Protein AF-A0A962CU85-F1 (afdb_monomer)

Radius of gyration: 31.04 Å; Cα contacts (8 Å, |Δi|>4): 425; chains: 1; bounding box: 64×36×81 Å

Solvent-accessible surface area (backbone atoms only — not comparable to full-atom values): 17422 Å² total; per-residue (Å²): 110,64,72,48,30,54,72,71,70,48,62,56,44,67,52,90,84,71,41,78,92,82,46,74,45,79,45,56,28,28,49,81,82,44,71,92,30,38,32,33,37,41,63,46,54,27,70,60,52,32,72,78,41,64,81,47,50,80,72,43,74,90,57,65,67,38,75,51,78,47,57,84,80,45,43,57,17,47,24,54,50,37,49,49,50,43,34,39,33,73,76,67,70,45,81,43,57,65,95,78,44,79,69,59,51,67,68,60,38,50,55,49,27,54,54,25,46,53,51,30,52,53,53,50,53,53,49,51,51,52,51,50,52,52,49,52,51,51,53,54,48,55,53,50,32,49,55,48,26,54,51,51,16,58,55,33,62,39,60,44,78,44,50,41,73,84,54,40,42,34,43,33,38,77,85,78,48,74,47,63,16,62,38,52,40,51,37,47,88,94,47,78,48,69,61,47,59,57,39,52,54,50,53,54,49,54,55,50,54,54,51,55,77,76,48,81,92,48,72,70,56,50,54,52,51,52,55,48,48,56,52,46,53,53,47,44,57,50,43,53,57,46,47,53,50,50,48,54,52,62,69,65,49,66,95,71,55,49,81,64,44,67,44,76,47,84,84,51,23,41,34,40,32,38,61,80,43,84,77,32,38,43,41,37,31,42,90,59,98,71,48,73,66,49,69,52,71,32,87,86,48,30,34,43,33,45,84,89,48,66,40,82,96

Structure (mmCIF, N/CA/C/O backbone):
data_AF-A0A962CU85-F1
#
_entry.id   AF-A0A962CU85-F1
#
loop_
_atom_site.group_PDB
_atom_site.id
_atom_site.type_symbol
_atom_site.label_atom_id
_atom_site.label_alt_id
_atom_site.label_comp_id
_atom_site.label_asym_id
_atom_site.label_entity_id
_atom_site.label_seq_id
_atom_site.pdbx_PDB_ins_code
_atom_site.Cartn_x
_atom_site.Cartn_y
_atom_site.Cartn_z
_atom_site.occupancy
_atom_site.B_iso_or_equiv
_atom_site.auth_seq_id
_atom_site.auth_comp_id
_atom_site.auth_asym_id
_atom_site.auth_atom_id
_atom_site.pdbx_PDB_model_num
ATOM 1 N N . MET A 1 1 ? 3.247 1.047 -27.942 1.00 93.50 1 MET A N 1
ATOM 2 C CA . MET A 1 1 ? 3.638 0.528 -26.618 1.00 93.50 1 MET A CA 1
ATOM 3 C C . MET A 1 1 ? 2.738 -0.619 -26.178 1.00 93.50 1 MET A C 1
ATOM 5 O O . MET A 1 1 ? 3.235 -1.732 -26.112 1.00 93.50 1 MET A O 1
ATOM 9 N N . GLN A 1 2 ? 1.430 -0.390 -25.987 1.00 97.38 2 GLN A N 1
ATOM 10 C CA . GLN A 1 2 ? 0.488 -1.403 -25.476 1.00 97.38 2 GLN A CA 1
ATOM 11 C C . GLN A 1 2 ? 0.592 -2.776 -26.169 1.00 97.38 2 GLN A C 1
ATOM 13 O O . GLN A 1 2 ? 0.807 -3.775 -25.500 1.00 97.38 2 GLN A O 1
ATOM 18 N N . ASN A 1 3 ? 0.589 -2.828 -27.507 1.00 97.44 3 ASN A N 1
ATOM 19 C CA . ASN A 1 3 ? 0.729 -4.099 -28.239 1.00 97.44 3 ASN A CA 1
ATOM 20 C C . ASN A 1 3 ? 2.006 -4.890 -27.885 1.00 97.44 3 ASN A C 1
ATOM 22 O O . ASN A 1 3 ? 2.012 -6.117 -27.943 1.00 97.44 3 ASN A O 1
ATOM 26 N N . VAL A 1 4 ? 3.109 -4.201 -27.570 1.00 98.00 4 VAL A N 1
ATOM 27 C CA . VAL A 1 4 ? 4.385 -4.841 -27.208 1.00 98.00 4 VAL A CA 1
ATOM 28 C C . VAL A 1 4 ? 4.287 -5.438 -25.811 1.00 98.00 4 VAL A C 1
ATOM 30 O O . VAL A 1 4 ? 4.721 -6.569 -25.625 1.00 98.00 4 VAL A O 1
ATOM 33 N N . ILE A 1 5 ? 3.670 -4.712 -24.877 1.00 98.38 5 ILE A N 1
ATOM 34 C CA . ILE A 1 5 ? 3.368 -5.182 -23.519 1.00 98.38 5 ILE A CA 1
ATOM 35 C C . ILE A 1 5 ? 2.488 -6.433 -23.582 1.00 98.38 5 ILE A C 1
ATOM 37 O O . ILE A 1 5 ? 2.857 -7.467 -23.033 1.00 98.38 5 ILE A O 1
ATOM 41 N N . ASP A 1 6 ? 1.398 -6.389 -24.353 1.00 98.19 6 ASP A N 1
ATOM 42 C CA . ASP A 1 6 ? 0.510 -7.544 -24.519 1.00 98.19 6 ASP A CA 1
ATOM 43 C C . ASP A 1 6 ? 1.263 -8.745 -25.137 1.00 98.19 6 ASP A C 1
ATOM 45 O O . ASP A 1 6 ? 1.050 -9.893 -24.756 1.00 98.19 6 ASP A O 1
ATOM 49 N N . THR A 1 7 ? 2.204 -8.495 -26.059 1.00 98.31 7 THR A N 1
ATOM 50 C CA . THR A 1 7 ? 3.057 -9.541 -26.665 1.00 98.31 7 THR A CA 1
ATOM 51 C C . THR A 1 7 ? 4.108 -10.093 -25.695 1.00 98.31 7 THR A C 1
ATOM 53 O O . THR A 1 7 ? 4.609 -11.199 -25.898 1.00 98.31 7 THR A O 1
ATOM 56 N N . LEU A 1 8 ? 4.502 -9.325 -24.678 1.00 98.12 8 LEU A N 1
ATOM 57 C CA . LEU A 1 8 ? 5.366 -9.795 -23.592 1.00 98.12 8 LEU A CA 1
ATOM 58 C C . LEU A 1 8 ? 4.603 -10.677 -22.594 1.00 98.12 8 LEU A C 1
ATOM 60 O O . LEU A 1 8 ? 5.241 -11.408 -21.851 1.00 98.12 8 LEU A O 1
ATOM 64 N N . GLY A 1 9 ? 3.266 -10.671 -22.631 1.00 98.25 9 GLY A N 1
ATOM 65 C CA . GLY A 1 9 ? 2.423 -11.510 -21.780 1.00 98.25 9 GLY A CA 1
ATOM 66 C C . GLY A 1 9 ? 2.040 -10.872 -20.444 1.00 98.25 9 GLY A C 1
ATOM 67 O O . GLY A 1 9 ? 1.421 -11.544 -19.625 1.00 98.25 9 GLY A O 1
ATOM 68 N N . TYR A 1 10 ? 2.359 -9.593 -20.235 1.00 98.31 10 TYR A N 1
ATOM 69 C CA . TYR A 1 10 ? 2.005 -8.869 -19.015 1.00 98.31 10 TYR A CA 1
ATOM 70 C C . TYR A 1 10 ? 0.651 -8.169 -19.151 1.00 98.31 10 TYR A C 1
ATOM 72 O O . TYR A 1 10 ? 0.381 -7.509 -20.158 1.00 98.31 10 TYR A O 1
ATOM 80 N N . ASP A 1 11 ? -0.183 -8.249 -18.113 1.00 98.06 11 ASP A N 1
ATOM 81 C CA . ASP A 1 11 ? -1.460 -7.531 -18.046 1.00 98.06 11 ASP A CA 1
ATOM 82 C C . ASP A 1 11 ? -1.284 -6.117 -17.469 1.00 98.06 11 ASP A C 1
ATOM 84 O O . ASP A 1 11 ? -1.899 -5.742 -16.474 1.00 98.06 11 ASP A O 1
ATOM 88 N N . LEU A 1 12 ? -0.402 -5.333 -18.096 1.00 98.38 12 LEU A N 1
ATOM 89 C CA . LEU A 1 12 ? -0.251 -3.905 -17.826 1.00 98.38 12 LEU A CA 1
ATOM 90 C C . LEU A 1 12 ? -1.019 -3.108 -18.886 1.00 98.38 12 LEU A C 1
ATOM 92 O O . LEU A 1 12 ? -0.749 -3.227 -20.085 1.00 98.38 12 LEU A O 1
ATOM 96 N N . LYS A 1 13 ? -1.969 -2.280 -18.456 1.00 98.44 13 LYS A N 1
ATOM 97 C CA . LYS A 1 13 ? -2.735 -1.364 -19.307 1.00 98.44 13 LYS A CA 1
ATOM 98 C C . LYS A 1 13 ? -2.302 0.066 -19.040 1.00 98.44 13 LYS A C 1
ATOM 100 O O . LYS A 1 13 ? -2.401 0.546 -17.915 1.00 98.44 13 LYS A O 1
ATOM 105 N N . LEU A 1 14 ? -1.825 0.731 -20.084 1.00 97.75 14 LEU A N 1
ATOM 106 C CA . LEU A 1 14 ? -1.504 2.154 -20.049 1.00 97.75 14 LEU A CA 1
ATOM 107 C C . LEU A 1 14 ? -2.746 2.991 -20.351 1.00 97.75 14 LEU A C 1
ATOM 109 O O . LEU A 1 14 ? -3.710 2.488 -20.937 1.00 97.75 14 LEU A O 1
ATOM 113 N N . ASP A 1 15 ? -2.695 4.275 -19.998 1.00 95.31 15 ASP A N 1
ATOM 114 C CA . ASP A 1 15 ? -3.679 5.247 -20.467 1.00 95.31 15 ASP A CA 1
ATOM 115 C C . ASP A 1 15 ? -3.791 5.197 -22.005 1.00 95.31 15 ASP A C 1
ATOM 117 O O . ASP A 1 15 ? -2.790 5.173 -22.726 1.00 95.31 15 ASP A O 1
ATOM 121 N N . SER A 1 16 ? -5.022 5.160 -22.520 1.00 93.62 16 SER A N 1
ATOM 122 C CA . SER A 1 16 ? -5.294 5.121 -23.959 1.00 93.62 16 SER A CA 1
ATOM 123 C C . SER A 1 16 ? -4.820 6.366 -24.713 1.00 93.62 16 SER A C 1
ATOM 125 O O . SER A 1 16 ? -4.621 6.291 -25.924 1.00 93.62 16 SER A O 1
ATOM 127 N N . GLU A 1 17 ? -4.648 7.489 -24.014 1.00 93.12 17 GLU A N 1
ATOM 128 C CA . GLU A 1 17 ? -4.143 8.746 -24.572 1.00 93.12 17 GLU A CA 1
ATOM 129 C C . GLU A 1 17 ? -2.607 8.845 -24.505 1.00 93.12 17 GLU A C 1
ATOM 131 O O . GLU A 1 17 ? -2.029 9.825 -24.973 1.00 93.12 17 GLU A O 1
ATOM 136 N N . PHE A 1 18 ? -1.919 7.833 -23.958 1.00 95.25 18 PHE A N 1
ATOM 137 C CA . PHE A 1 18 ? -0.465 7.852 -23.825 1.00 95.25 18 PHE A CA 1
ATOM 138 C C . PHE A 1 18 ? 0.253 7.777 -25.181 1.00 95.25 18 PHE A C 1
ATOM 140 O O . PHE A 1 18 ? 0.264 6.751 -25.871 1.00 95.25 18 PHE A O 1
ATOM 147 N N . GLU A 1 19 ? 0.964 8.855 -25.508 1.00 94.00 19 GLU A N 1
ATOM 148 C CA . GLU A 1 19 ? 1.851 8.950 -26.662 1.00 94.00 19 GLU A CA 1
ATOM 149 C C . GLU A 1 19 ? 3.283 9.280 -26.221 1.00 94.00 19 GLU A C 1
ATOM 151 O O . GLU A 1 19 ? 3.568 10.398 -25.807 1.00 94.00 19 GLU A O 1
ATOM 156 N N . ILE A 1 20 ? 4.208 8.328 -26.398 1.00 92.50 20 ILE A N 1
ATOM 157 C CA . ILE A 1 20 ? 5.613 8.397 -25.932 1.00 92.50 20 ILE A CA 1
ATOM 158 C C . ILE A 1 20 ? 6.295 9.755 -26.182 1.00 92.50 20 ILE A C 1
ATOM 160 O O . ILE A 1 20 ? 7.029 10.232 -25.329 1.00 92.50 20 ILE A O 1
ATOM 164 N N . ARG A 1 21 ? 6.101 10.364 -27.359 1.00 90.44 21 ARG A N 1
ATOM 165 C CA . ARG A 1 21 ? 6.805 11.602 -27.752 1.00 90.44 21 ARG A CA 1
ATOM 166 C C . ARG A 1 21 ? 6.130 12.893 -27.294 1.00 90.44 21 ARG A C 1
ATOM 168 O O . ARG A 1 21 ? 6.740 13.947 -27.415 1.00 90.44 21 ARG A O 1
ATOM 175 N N . ASN A 1 22 ? 4.883 12.813 -26.845 1.00 91.62 22 ASN A N 1
ATOM 176 C CA . ASN A 1 22 ? 4.057 13.970 -26.503 1.00 91.62 22 ASN A CA 1
ATOM 177 C C . ASN A 1 22 ? 3.642 13.961 -25.025 1.00 91.62 22 ASN A C 1
ATOM 179 O O . ASN A 1 22 ? 2.803 14.768 -24.628 1.00 91.62 22 ASN A O 1
ATOM 183 N N . PHE A 1 23 ? 4.186 13.037 -24.233 1.00 94.88 23 PHE A N 1
ATOM 184 C CA . PHE A 1 23 ? 3.806 12.825 -22.848 1.00 94.88 23 PHE A CA 1
ATOM 185 C C . PHE A 1 23 ? 4.971 13.134 -21.911 1.00 94.88 23 PHE A C 1
ATOM 187 O O . PHE A 1 23 ? 6.078 12.631 -22.103 1.00 94.88 23 PHE A O 1
ATOM 194 N N . GLU A 1 24 ? 4.682 13.917 -20.876 1.00 95.38 24 GLU A N 1
ATOM 195 C CA . GLU A 1 24 ? 5.582 14.212 -19.765 1.00 95.38 24 GLU A CA 1
ATOM 196 C C . GLU A 1 24 ? 4.775 14.228 -18.460 1.00 95.38 24 GLU A C 1
ATOM 198 O O . GLU A 1 24 ? 3.680 14.796 -18.408 1.00 95.38 24 GLU A O 1
ATOM 203 N N . GLY A 1 25 ? 5.325 13.630 -17.404 1.00 96.88 25 GLY A N 1
ATOM 204 C CA . GLY A 1 25 ? 4.733 13.610 -16.066 1.00 96.88 25 GLY A CA 1
ATOM 205 C C . GLY A 1 25 ? 4.212 12.237 -15.648 1.00 96.88 25 GLY A C 1
ATOM 206 O O . GLY A 1 25 ? 4.688 11.207 -16.118 1.00 96.88 25 GLY A O 1
ATOM 207 N N . PHE A 1 26 ? 3.261 12.212 -14.713 1.00 97.50 26 PHE A N 1
ATOM 208 C CA . PHE A 1 26 ? 2.753 10.974 -14.119 1.00 97.50 26 PHE A CA 1
ATOM 209 C C . PHE A 1 26 ? 1.819 10.211 -15.067 1.00 97.50 26 PHE A C 1
ATOM 211 O O . PHE A 1 26 ? 0.747 10.709 -15.414 1.00 97.50 26 PHE A O 1
ATOM 218 N N . LEU A 1 27 ? 2.206 8.990 -15.439 1.00 97.56 27 LEU A N 1
ATOM 219 C CA . LEU A 1 27 ? 1.431 8.064 -16.256 1.00 97.56 27 LEU A CA 1
ATOM 220 C C . LEU A 1 27 ? 0.695 7.048 -15.367 1.00 97.56 27 LEU A C 1
ATOM 222 O O . LEU A 1 27 ? 1.331 6.126 -14.844 1.00 97.56 27 LEU A O 1
ATOM 226 N N . PRO A 1 28 ? -0.636 7.167 -15.207 1.00 96.94 28 PRO A N 1
ATOM 227 C CA . PRO A 1 28 ? -1.418 6.142 -14.532 1.00 96.94 28 PRO A CA 1
ATOM 228 C C . PRO A 1 28 ? -1.490 4.866 -15.379 1.00 96.94 28 PRO A C 1
ATOM 230 O O . PRO A 1 28 ? -1.537 4.906 -16.614 1.00 96.94 28 PRO A O 1
ATOM 233 N N . CYS A 1 29 ? -1.534 3.718 -14.712 1.00 97.38 29 CYS A N 1
ATOM 234 C CA . CYS A 1 29 ? -1.672 2.422 -15.359 1.00 97.38 29 CYS A CA 1
ATOM 235 C C . CYS A 1 29 ? -2.433 1.423 -14.480 1.00 97.38 29 CYS A C 1
ATOM 237 O O . CYS A 1 29 ? -2.688 1.657 -13.301 1.00 97.38 29 CYS A O 1
ATOM 239 N N . VAL A 1 30 ? -2.823 0.301 -15.083 1.00 97.94 30 VAL A N 1
ATOM 240 C CA . VAL A 1 30 ? -3.482 -0.812 -14.396 1.00 97.94 30 VAL A CA 1
ATOM 241 C C . VAL A 1 30 ? -2.647 -2.067 -14.597 1.00 97.94 30 VAL A C 1
ATOM 243 O O . VAL A 1 30 ? -2.458 -2.474 -15.739 1.00 97.94 30 VAL A O 1
ATOM 246 N N . LEU A 1 31 ? -2.169 -2.696 -13.525 1.00 97.62 31 LEU A N 1
ATOM 247 C CA . LEU A 1 31 ? -1.420 -3.960 -13.587 1.00 97.62 31 LEU A CA 1
ATOM 248 C C . LEU A 1 31 ? -2.249 -5.065 -12.944 1.00 97.62 31 LEU A C 1
ATOM 250 O O . LEU A 1 31 ? -2.634 -4.926 -11.788 1.00 97.62 31 LEU A O 1
ATOM 254 N N . ASN A 1 32 ? -2.535 -6.153 -13.662 1.00 96.50 32 ASN A N 1
ATOM 255 C CA . ASN A 1 32 ? -3.305 -7.298 -13.150 1.00 96.50 32 ASN A CA 1
ATOM 256 C C . ASN A 1 32 ? -4.640 -6.887 -12.480 1.00 96.50 32 ASN A C 1
ATOM 258 O O . ASN A 1 32 ? -5.084 -7.494 -11.506 1.00 96.50 32 ASN A O 1
ATOM 262 N N . GLY A 1 33 ? -5.271 -5.818 -12.978 1.00 95.94 33 GLY A N 1
ATOM 263 C CA . GLY A 1 33 ? -6.517 -5.262 -12.439 1.00 95.94 33 GLY A CA 1
ATOM 264 C C . GLY A 1 33 ? -6.378 -4.258 -11.285 1.00 95.94 33 GLY A C 1
ATOM 265 O O . GLY A 1 33 ? -7.397 -3.696 -10.886 1.00 95.94 33 GLY A O 1
ATOM 266 N N . TYR A 1 34 ? -5.171 -3.985 -10.778 1.00 93.88 34 TYR A N 1
ATOM 267 C CA . TYR A 1 34 ? -4.914 -2.963 -9.752 1.00 93.88 34 TYR A CA 1
ATOM 268 C C . TYR A 1 34 ? -4.797 -1.566 -10.392 1.00 93.88 34 TYR A C 1
ATOM 270 O O . TYR A 1 34 ? -3.877 -1.362 -11.185 1.00 93.88 34 TYR A O 1
ATOM 278 N N . PRO A 1 35 ? -5.717 -0.619 -10.115 1.00 92.38 35 PRO A N 1
ATOM 279 C CA . PRO A 1 35 ? -5.793 0.671 -10.812 1.00 92.38 35 PRO A CA 1
ATOM 280 C C . PRO A 1 35 ? -4.961 1.798 -10.177 1.00 92.38 35 PRO A C 1
ATOM 282 O O . PRO A 1 35 ? -4.908 2.905 -10.705 1.00 92.38 35 PRO A O 1
ATOM 285 N N . ASP A 1 36 ? -4.376 1.544 -9.015 1.00 92.06 36 ASP A N 1
ATOM 286 C CA . ASP A 1 36 ? -3.655 2.475 -8.151 1.00 92.06 36 ASP A CA 1
ATOM 287 C C . ASP A 1 36 ? -2.137 2.409 -8.377 1.00 92.06 36 ASP A C 1
ATOM 289 O O . ASP A 1 36 ? -1.361 2.352 -7.429 1.00 92.06 36 ASP A O 1
ATOM 293 N N . ILE A 1 37 ? -1.725 2.376 -9.648 1.00 95.81 37 ILE A N 1
ATOM 294 C CA . ILE A 1 37 ? -0.332 2.182 -10.066 1.00 95.81 37 ILE A CA 1
ATOM 295 C C . ILE A 1 37 ? 0.051 3.267 -11.068 1.00 95.81 37 ILE A C 1
ATOM 297 O O . ILE A 1 37 ? -0.742 3.656 -11.930 1.00 95.81 37 ILE A O 1
ATOM 301 N N . GLY A 1 38 ? 1.290 3.737 -11.002 1.00 96.69 38 GLY A N 1
ATOM 302 C CA . GLY A 1 38 ? 1.828 4.619 -12.025 1.00 96.69 38 GLY A CA 1
ATOM 303 C C . GLY A 1 38 ? 3.280 4.989 -11.801 1.00 96.69 38 GLY A C 1
ATOM 304 O O . GLY A 1 38 ? 3.910 4.640 -10.806 1.00 96.69 38 GLY A O 1
ATOM 305 N N . PHE A 1 39 ? 3.824 5.708 -12.767 1.00 98.25 39 PHE A N 1
ATOM 306 C CA . PHE A 1 39 ? 5.201 6.175 -12.742 1.00 98.25 39 PHE A CA 1
ATOM 307 C C . PHE A 1 39 ? 5.298 7.480 -13.522 1.00 98.25 39 PHE A C 1
ATOM 309 O O . PHE A 1 39 ? 4.475 7.768 -14.389 1.00 98.25 39 PHE A O 1
ATOM 316 N N . GLU A 1 40 ? 6.297 8.290 -13.216 1.00 98.19 40 GLU A N 1
ATOM 317 C CA . GLU A 1 40 ? 6.605 9.465 -14.013 1.00 98.19 40 GLU A CA 1
ATOM 318 C C . GLU A 1 40 ? 7.391 9.064 -15.258 1.00 98.19 40 GLU A C 1
ATOM 320 O O . GLU A 1 40 ? 8.275 8.209 -15.202 1.00 98.19 40 GLU A O 1
ATOM 325 N N . PHE A 1 41 ? 7.056 9.687 -16.382 1.00 97.88 41 PHE A N 1
ATOM 326 C CA . PHE A 1 41 ? 7.660 9.458 -17.682 1.00 97.88 41 PHE A CA 1
ATOM 327 C C . PHE A 1 41 ? 8.142 10.793 -18.244 1.00 97.88 41 PHE A C 1
ATOM 329 O O . PHE A 1 41 ? 7.354 11.730 -18.384 1.00 97.88 41 PHE A O 1
ATOM 336 N N . TYR A 1 42 ? 9.417 10.863 -18.613 1.00 96.50 42 TYR A N 1
ATOM 337 C CA . TYR A 1 42 ? 10.012 12.036 -19.251 1.00 96.50 42 TYR A CA 1
ATOM 338 C C . TYR A 1 42 ? 10.785 11.596 -20.487 1.00 96.50 42 TYR A C 1
ATOM 340 O O . TYR A 1 42 ? 11.569 10.652 -20.420 1.00 96.50 42 TYR A O 1
ATOM 348 N N . CYS A 1 43 ? 10.564 12.262 -21.619 1.00 95.25 43 CYS A N 1
ATOM 349 C CA . CYS A 1 43 ? 11.223 11.951 -22.883 1.00 95.25 43 CYS A CA 1
ATOM 350 C C . CYS A 1 43 ? 11.970 13.181 -23.388 1.00 95.25 43 CYS A C 1
ATOM 352 O O . CYS A 1 43 ? 11.361 14.155 -23.819 1.00 95.25 43 CYS A O 1
ATOM 354 N N . GLU A 1 44 ? 13.295 13.113 -23.403 1.00 93.44 44 GLU A N 1
ATOM 355 C CA . GLU A 1 44 ? 14.153 14.239 -23.757 1.00 93.44 44 GLU A CA 1
ATOM 356 C C . GLU A 1 44 ? 15.122 13.885 -24.887 1.00 93.44 44 GLU A C 1
ATOM 358 O O . GLU A 1 44 ? 15.362 12.717 -25.212 1.00 93.44 44 GLU A O 1
ATOM 363 N N . ASN A 1 45 ? 15.710 14.915 -25.503 1.00 93.56 45 ASN A N 1
ATOM 364 C CA . ASN A 1 45 ? 16.828 14.704 -26.413 1.00 93.56 45 ASN A CA 1
ATOM 365 C C . ASN A 1 45 ? 18.032 14.200 -25.614 1.00 93.56 45 ASN A C 1
ATOM 367 O O . ASN A 1 45 ? 18.443 14.805 -24.625 1.00 93.56 45 ASN A O 1
ATOM 371 N N . ALA A 1 46 ? 18.620 13.111 -26.084 1.00 91.56 46 ALA A N 1
ATOM 372 C CA . ALA A 1 46 ? 19.702 12.440 -25.394 1.00 91.56 46 ALA A CA 1
ATOM 373 C C . ALA A 1 46 ? 20.970 13.330 -25.271 1.00 91.56 46 ALA A C 1
ATOM 375 O O . ALA A 1 46 ? 21.676 13.281 -24.265 1.00 91.56 46 ALA A O 1
ATOM 376 N N . GLU A 1 47 ? 21.215 14.242 -26.223 1.00 90.19 47 GLU A N 1
ATOM 377 C CA . GLU A 1 47 ? 22.302 15.232 -26.136 1.00 90.19 47 GLU A CA 1
ATOM 378 C C . GLU A 1 47 ? 22.161 16.178 -24.934 1.00 90.19 47 GLU A C 1
ATOM 380 O O . GLU A 1 47 ? 23.173 16.601 -24.368 1.00 90.19 47 GLU A O 1
ATOM 385 N N . THR A 1 48 ? 20.926 16.509 -24.540 1.00 88.88 48 THR A N 1
ATOM 386 C CA . THR A 1 48 ? 20.654 17.347 -23.364 1.00 88.88 48 THR A CA 1
ATOM 387 C C . THR A 1 48 ? 21.098 16.626 -22.095 1.00 88.88 48 THR A C 1
ATOM 389 O O . THR A 1 48 ? 21.846 17.197 -21.308 1.00 88.88 48 THR A O 1
ATOM 392 N N . VAL A 1 49 ? 20.744 15.346 -21.957 1.00 85.69 49 VAL A N 1
ATOM 393 C CA . VAL A 1 49 ? 21.073 14.535 -20.777 1.00 85.69 49 VAL A CA 1
ATOM 394 C C . VAL A 1 49 ? 22.586 14.332 -20.626 1.00 85.69 49 VAL A C 1
ATOM 396 O O . VAL A 1 49 ? 23.119 14.550 -19.543 1.00 85.69 49 VAL A O 1
ATOM 399 N N . ILE A 1 50 ? 23.323 14.022 -21.707 1.00 83.38 50 ILE A N 1
ATOM 400 C CA . ILE A 1 50 ? 24.802 13.903 -21.653 1.00 83.38 50 ILE A CA 1
ATOM 401 C C . ILE A 1 50 ? 25.465 15.186 -21.167 1.00 83.38 50 ILE A C 1
ATOM 403 O O . ILE A 1 50 ? 26.505 15.148 -20.504 1.00 83.38 50 ILE A O 1
ATOM 407 N N . LYS A 1 51 ? 24.948 16.335 -21.607 1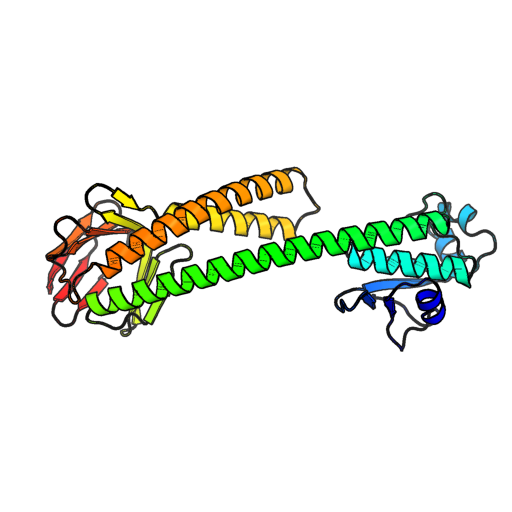.00 85.75 51 LYS A N 1
ATOM 408 C CA . LYS A 1 51 ? 25.550 17.619 -21.262 1.00 85.75 51 LYS A CA 1
ATOM 409 C C . LYS A 1 51 ? 25.506 17.844 -19.752 1.00 85.75 51 LYS A C 1
ATOM 411 O O . LYS A 1 51 ? 26.456 18.416 -19.213 1.00 85.75 51 LYS A O 1
ATOM 416 N N . ASP A 1 52 ? 24.434 17.391 -19.117 1.00 84.00 52 ASP A N 1
ATOM 417 C CA . ASP A 1 52 ? 24.220 17.531 -17.685 1.00 84.00 52 ASP A CA 1
ATOM 418 C C . ASP A 1 52 ? 24.946 16.426 -16.899 1.00 84.00 52 ASP A C 1
ATOM 420 O O . ASP A 1 52 ? 25.538 16.720 -15.859 1.00 84.00 52 ASP A O 1
ATOM 424 N N . ASP A 1 53 ? 25.023 15.203 -17.440 1.00 83.31 53 ASP A N 1
ATOM 425 C CA . ASP A 1 53 ? 25.805 14.100 -16.876 1.00 83.31 53 ASP A CA 1
ATOM 426 C C . ASP A 1 53 ? 26.599 13.311 -17.948 1.00 83.31 53 ASP A C 1
ATOM 428 O O . ASP A 1 53 ? 26.065 12.442 -18.650 1.00 83.31 53 ASP A O 1
ATOM 432 N N . PRO A 1 54 ? 27.921 13.557 -18.061 1.00 82.88 54 PRO A N 1
ATOM 433 C CA . PRO A 1 54 ? 28.777 12.880 -19.030 1.00 82.88 54 PRO A CA 1
ATOM 434 C C . PRO A 1 54 ? 28.929 11.365 -18.839 1.00 82.88 54 PRO A C 1
ATOM 436 O O . PRO A 1 54 ? 29.449 10.716 -19.749 1.00 82.88 54 PRO A O 1
ATOM 439 N N . SER A 1 55 ? 28.530 10.791 -17.696 1.00 81.81 55 SER A N 1
ATOM 440 C CA . SER A 1 55 ? 28.634 9.344 -17.447 1.00 81.81 55 SER A CA 1
ATOM 441 C C . SER A 1 55 ? 27.744 8.519 -18.388 1.00 81.81 55 SER A C 1
ATOM 443 O O . SER A 1 55 ? 28.124 7.421 -18.793 1.00 81.81 55 SER A O 1
ATOM 445 N N . PHE A 1 56 ? 26.636 9.095 -18.869 1.00 83.88 56 PHE A N 1
ATOM 446 C CA . PHE A 1 56 ? 25.733 8.461 -19.837 1.00 83.88 56 PHE A CA 1
ATOM 447 C C . PHE A 1 56 ? 26.271 8.433 -21.273 1.00 83.88 56 PHE A C 1
ATOM 449 O O . PHE A 1 56 ? 25.675 7.806 -22.154 1.00 83.88 56 PHE A O 1
ATOM 456 N N . LYS A 1 57 ? 27.406 9.089 -21.544 1.00 84.88 57 LYS A N 1
ATOM 457 C CA . LYS A 1 57 ? 27.957 9.206 -22.900 1.00 84.88 57 LYS A CA 1
ATOM 458 C C . LYS A 1 57 ? 28.255 7.850 -23.540 1.00 84.88 57 LYS A C 1
ATOM 460 O O . LYS A 1 57 ? 27.996 7.673 -24.730 1.00 84.88 57 LYS A O 1
ATOM 465 N N . ASP A 1 58 ? 28.773 6.907 -22.758 1.00 84.31 58 ASP A N 1
ATOM 466 C CA . ASP A 1 58 ? 2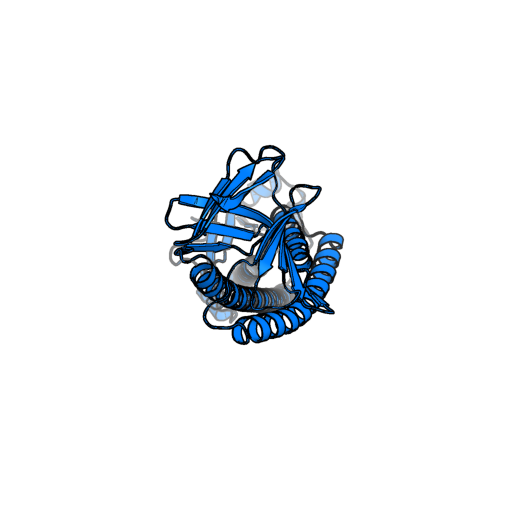9.108 5.568 -23.250 1.00 84.31 58 ASP A CA 1
ATOM 467 C C . ASP A 1 58 ? 27.849 4.711 -23.480 1.00 84.31 58 ASP A C 1
ATOM 469 O O . ASP A 1 58 ? 27.832 3.866 -24.376 1.00 84.31 58 ASP A O 1
ATOM 473 N N . LEU A 1 59 ? 26.773 4.974 -22.728 1.00 83.75 59 LEU A N 1
ATOM 474 C CA . LEU A 1 59 ? 25.483 4.281 -22.827 1.00 83.75 59 LEU A CA 1
ATOM 475 C C . LEU A 1 59 ? 24.680 4.708 -24.057 1.00 83.75 59 LEU A C 1
ATOM 477 O O . LEU A 1 59 ? 24.026 3.887 -24.701 1.00 83.75 59 LEU A O 1
ATOM 481 N N . MET A 1 60 ? 24.737 5.994 -24.400 1.00 79.81 60 MET A N 1
ATOM 482 C CA . MET A 1 60 ? 23.931 6.555 -25.477 1.00 79.81 60 MET A CA 1
ATOM 483 C C . MET A 1 60 ? 24.304 6.052 -26.865 1.00 79.81 60 MET A C 1
ATOM 485 O O . MET A 1 60 ? 23.424 5.886 -27.708 1.00 79.81 60 MET A O 1
ATOM 489 N N . ASN A 1 61 ? 25.592 5.827 -27.125 1.00 78.75 61 ASN A N 1
ATOM 490 C CA . ASN A 1 61 ? 26.089 5.452 -28.446 1.00 78.75 61 ASN A CA 1
ATOM 491 C C . ASN A 1 61 ? 25.465 6.318 -29.577 1.00 78.75 61 ASN A C 1
ATOM 493 O O . ASN A 1 61 ? 25.766 7.505 -29.667 1.00 78.75 61 ASN A O 1
ATOM 497 N N . ALA A 1 62 ? 24.591 5.743 -30.419 1.00 83.94 62 ALA A N 1
ATOM 498 C CA . ALA A 1 62 ? 23.910 6.405 -31.540 1.00 83.94 62 ALA A CA 1
ATOM 499 C C . ALA A 1 62 ? 22.418 6.723 -31.283 1.00 83.94 62 ALA A C 1
ATOM 501 O O . ALA A 1 62 ? 21.677 6.981 -32.233 1.00 83.94 62 ALA A O 1
ATOM 502 N N . LYS A 1 63 ? 21.947 6.644 -30.033 1.00 90.62 63 LYS A N 1
ATOM 503 C CA . LYS A 1 63 ? 20.558 6.946 -29.654 1.00 90.62 63 LYS A CA 1
ATOM 504 C C . LYS A 1 63 ? 20.368 8.467 -29.544 1.00 90.62 63 LYS A C 1
ATOM 506 O O . LYS A 1 63 ? 21.256 9.171 -29.079 1.00 90.62 63 LYS A O 1
ATOM 511 N N . ASP A 1 64 ? 19.217 8.971 -29.982 1.00 93.50 64 ASP A N 1
ATOM 512 C CA . ASP A 1 64 ? 18.879 10.408 -30.021 1.00 93.50 64 ASP A CA 1
ATOM 513 C C . ASP A 1 64 ? 17.867 10.829 -28.942 1.00 93.50 64 ASP A C 1
ATOM 515 O O . ASP A 1 64 ? 17.649 12.019 -28.707 1.00 93.50 64 ASP A O 1
ATOM 519 N N . THR A 1 65 ? 17.271 9.847 -28.269 1.00 94.25 65 THR A N 1
ATOM 520 C CA . THR A 1 65 ? 16.199 10.017 -27.290 1.00 94.25 65 THR A CA 1
ATOM 521 C C . THR A 1 65 ? 16.592 9.357 -25.971 1.00 94.25 65 THR A C 1
ATOM 523 O O . THR A 1 65 ? 17.051 8.213 -25.968 1.00 94.25 65 THR A O 1
ATOM 526 N N . CYS A 1 66 ? 16.395 10.065 -24.862 1.00 94.12 66 CYS A N 1
ATOM 527 C CA . CYS A 1 66 ? 16.513 9.542 -23.507 1.00 94.12 66 CYS A CA 1
ATOM 528 C C . CYS A 1 66 ? 15.123 9.516 -22.865 1.00 94.12 66 CYS A C 1
ATOM 530 O O . CYS A 1 66 ? 14.366 10.477 -22.993 1.00 94.12 66 CYS A O 1
ATOM 532 N N . ILE A 1 67 ? 14.781 8.407 -22.208 1.00 95.94 67 ILE A N 1
ATOM 533 C CA . ILE A 1 67 ? 13.535 8.264 -21.455 1.00 95.94 67 ILE A CA 1
ATOM 534 C C . ILE A 1 67 ? 13.908 8.043 -19.993 1.00 95.94 67 ILE A C 1
ATOM 536 O O . ILE A 1 67 ? 14.615 7.084 -19.690 1.00 95.94 67 ILE A O 1
ATOM 540 N N . SER A 1 68 ? 13.419 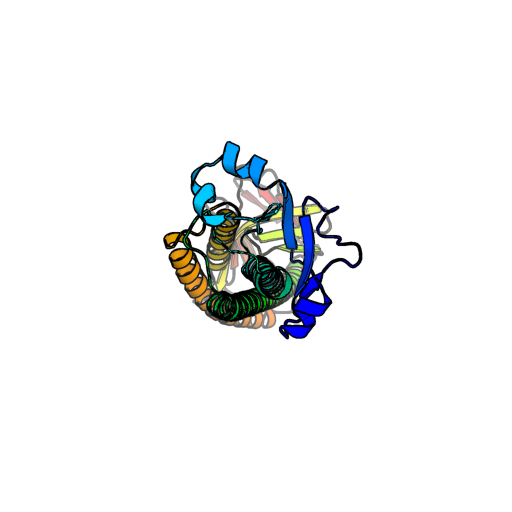8.911 -19.111 1.00 95.88 68 SER A N 1
ATOM 541 C CA . SER A 1 68 ? 13.529 8.757 -17.661 1.00 95.88 68 SER A CA 1
ATOM 542 C C . SER A 1 68 ? 12.208 8.247 -17.093 1.00 95.88 68 SER A C 1
ATOM 544 O O . SER A 1 68 ? 11.138 8.735 -17.471 1.00 95.88 68 SER A O 1
ATOM 546 N N . LEU A 1 69 ? 12.295 7.251 -16.211 1.00 97.81 69 LEU A N 1
ATOM 547 C CA . LEU A 1 69 ? 11.161 6.619 -15.542 1.00 97.81 69 LEU A CA 1
ATOM 548 C C . LEU A 1 69 ? 11.373 6.686 -14.027 1.00 97.81 69 LEU A C 1
ATOM 550 O O . LEU A 1 69 ? 12.358 6.144 -13.528 1.00 97.81 69 LEU A O 1
ATOM 554 N N . THR A 1 70 ? 10.436 7.294 -13.300 1.00 97.25 70 THR A N 1
ATOM 555 C CA . THR A 1 70 ? 10.491 7.418 -11.831 1.00 97.25 70 THR A CA 1
ATOM 556 C C . THR A 1 70 ? 9.274 6.744 -11.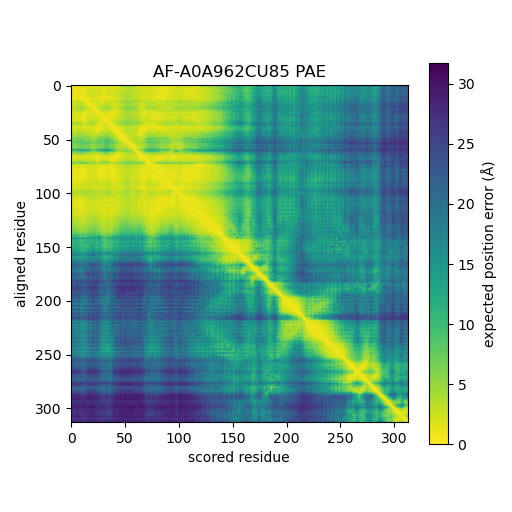210 1.00 97.25 70 THR A C 1
ATOM 558 O O . THR A 1 70 ? 8.159 6.956 -11.669 1.00 97.25 70 THR A O 1
ATOM 561 N N . TRP A 1 71 ? 9.446 5.957 -10.150 1.00 96.44 71 TRP A N 1
ATOM 562 C CA . TRP A 1 71 ? 8.356 5.222 -9.496 1.00 96.44 71 TRP A CA 1
ATOM 563 C C . TRP A 1 71 ? 8.208 5.616 -8.021 1.00 96.44 71 TRP A C 1
ATOM 565 O O . TRP A 1 71 ? 9.160 6.067 -7.390 1.00 96.44 71 TRP A O 1
ATOM 575 N N . GLY A 1 72 ? 7.001 5.451 -7.471 1.00 89.19 72 GLY A N 1
ATOM 576 C CA . GLY A 1 72 ? 6.614 5.959 -6.146 1.00 89.19 72 GLY A CA 1
ATOM 577 C C . GLY A 1 72 ? 7.051 5.117 -4.942 1.00 89.19 72 GLY A C 1
ATOM 578 O O . GLY A 1 72 ? 6.559 5.342 -3.839 1.00 89.19 72 GLY A O 1
ATOM 579 N N . GLY A 1 73 ? 7.933 4.131 -5.126 1.00 87.25 73 GLY A N 1
ATOM 580 C CA . GLY A 1 73 ? 8.425 3.271 -4.042 1.00 87.25 73 GLY A CA 1
ATOM 581 C C . GLY A 1 73 ? 7.596 2.007 -3.769 1.00 87.25 73 GLY A C 1
ATOM 582 O O . GLY A 1 73 ? 8.003 1.191 -2.942 1.00 87.25 73 GLY A O 1
ATOM 583 N N . SER A 1 74 ? 6.481 1.770 -4.473 1.00 94.81 74 SER A N 1
ATOM 584 C CA . SER A 1 74 ? 5.745 0.498 -4.381 1.00 94.81 74 SER A CA 1
ATOM 585 C C . SER A 1 74 ? 6.266 -0.552 -5.375 1.00 94.81 74 SER A C 1
ATOM 587 O O . SER A 1 74 ? 6.616 -0.234 -6.512 1.00 94.81 74 SER A O 1
ATOM 589 N N . PHE A 1 75 ? 6.270 -1.839 -4.997 1.00 96.44 75 PHE A N 1
ATOM 590 C CA . PHE A 1 75 ? 6.661 -2.918 -5.923 1.00 96.44 75 PHE A CA 1
ATOM 591 C C . PHE A 1 75 ? 5.746 -3.015 -7.156 1.00 96.44 75 PHE A C 1
ATOM 593 O O . PHE A 1 75 ? 6.187 -3.491 -8.200 1.00 96.44 75 PHE A O 1
ATOM 600 N N . LYS A 1 76 ? 4.497 -2.534 -7.061 1.00 97.12 76 LYS A N 1
ATOM 601 C CA . LYS A 1 76 ? 3.568 -2.459 -8.196 1.00 97.12 76 LYS A CA 1
ATOM 602 C C . LYS A 1 76 ? 4.033 -1.423 -9.225 1.00 97.12 76 LYS A C 1
ATOM 604 O O . LYS A 1 76 ? 4.093 -1.735 -10.413 1.00 97.12 76 LYS A O 1
ATOM 609 N N . ASP A 1 77 ? 4.420 -0.232 -8.767 1.00 97.94 77 ASP A N 1
ATOM 610 C CA . ASP A 1 77 ? 4.953 0.824 -9.638 1.00 97.94 77 ASP A CA 1
ATOM 611 C C . ASP A 1 77 ? 6.290 0.401 -10.253 1.00 97.94 77 ASP A C 1
ATOM 613 O O . ASP A 1 77 ? 6.523 0.600 -11.445 1.00 97.94 77 ASP A O 1
ATOM 617 N N . TYR A 1 78 ? 7.147 -0.255 -9.461 1.00 97.94 78 TYR A N 1
ATOM 618 C CA . TYR A 1 78 ? 8.415 -0.797 -9.948 1.00 97.94 78 TYR A CA 1
ATOM 619 C C . TYR A 1 78 ? 8.211 -1.836 -11.055 1.00 97.94 78 TYR A C 1
ATOM 621 O O . TYR A 1 78 ? 8.840 -1.746 -12.110 1.00 97.94 78 TYR A O 1
ATOM 629 N N . ALA A 1 79 ? 7.289 -2.785 -10.857 1.00 98.38 79 ALA A N 1
ATOM 630 C CA . ALA A 1 79 ? 6.939 -3.768 -11.877 1.00 98.38 79 ALA A CA 1
ATOM 631 C C . ALA A 1 79 ? 6.430 -3.091 -13.160 1.00 98.38 79 ALA A C 1
ATOM 633 O O . ALA A 1 79 ? 6.848 -3.460 -14.257 1.00 98.38 79 ALA A O 1
ATOM 634 N N . ALA A 1 80 ? 5.584 -2.062 -13.041 1.00 98.44 80 ALA A N 1
ATOM 635 C CA . ALA A 1 80 ? 5.101 -1.304 -14.192 1.00 98.44 80 ALA A CA 1
ATOM 636 C C . ALA A 1 80 ? 6.250 -0.631 -14.969 1.00 98.44 80 ALA A C 1
ATOM 638 O O . ALA A 1 80 ? 6.308 -0.755 -16.195 1.00 98.44 80 ALA A O 1
ATOM 639 N N . VAL A 1 81 ? 7.205 0.001 -14.275 1.00 98.44 81 VAL A N 1
ATOM 640 C CA . VAL A 1 81 ? 8.413 0.575 -14.896 1.00 98.44 81 VAL A CA 1
ATOM 641 C C . VAL A 1 81 ? 9.235 -0.497 -15.613 1.00 98.44 81 VAL A C 1
ATOM 643 O O . VAL A 1 81 ? 9.591 -0.316 -16.779 1.00 98.44 81 VAL A O 1
ATOM 646 N N . LEU A 1 82 ? 9.496 -1.638 -14.971 1.00 98.62 82 LEU A N 1
ATOM 647 C CA . LEU A 1 82 ? 10.276 -2.723 -15.572 1.00 98.62 82 LEU A CA 1
ATOM 648 C C . LEU A 1 82 ? 9.606 -3.308 -16.826 1.00 98.62 82 LEU A C 1
ATOM 650 O O . LEU A 1 82 ? 10.285 -3.588 -17.817 1.00 98.62 82 LEU A O 1
ATOM 654 N N . ILE A 1 83 ? 8.275 -3.433 -16.837 1.00 98.69 83 ILE A N 1
ATOM 655 C CA . ILE A 1 83 ? 7.516 -3.873 -18.019 1.00 98.69 83 ILE A CA 1
ATOM 656 C C . ILE A 1 83 ? 7.695 -2.880 -19.176 1.00 98.69 83 ILE A C 1
ATOM 658 O O . ILE A 1 83 ? 7.866 -3.287 -20.330 1.00 98.69 83 ILE A O 1
ATOM 662 N N . ILE A 1 84 ? 7.700 -1.577 -18.885 1.00 98.38 84 ILE A N 1
ATOM 663 C CA . ILE A 1 84 ? 7.936 -0.531 -19.889 1.00 98.38 84 ILE A CA 1
ATOM 664 C C . ILE A 1 84 ? 9.367 -0.591 -20.414 1.00 98.38 84 ILE A C 1
ATOM 666 O O . ILE A 1 84 ? 9.563 -0.525 -21.630 1.00 98.38 84 ILE A O 1
ATOM 670 N N . CYS A 1 85 ? 10.350 -0.810 -19.542 1.00 98.44 85 CYS A N 1
ATOM 671 C CA . CYS A 1 85 ? 11.736 -1.058 -19.934 1.00 98.44 85 CYS A CA 1
ATOM 672 C C . CYS A 1 85 ? 11.852 -2.272 -20.866 1.00 98.44 85 CYS A C 1
ATOM 674 O O . CYS A 1 85 ? 12.453 -2.165 -21.936 1.00 98.44 85 CYS A O 1
ATOM 676 N N . CYS A 1 86 ? 11.207 -3.396 -20.534 1.00 98.62 86 CYS A N 1
ATOM 677 C CA . CYS A 1 86 ? 11.157 -4.580 -21.397 1.00 98.62 86 CYS A CA 1
ATOM 678 C C . CYS A 1 86 ? 10.548 -4.259 -22.770 1.00 98.62 86 CYS A C 1
ATOM 680 O O . CYS A 1 86 ? 11.062 -4.680 -23.811 1.00 98.62 86 CYS A O 1
ATOM 682 N N . ALA A 1 87 ? 9.452 -3.496 -22.796 1.00 98.31 87 ALA A N 1
ATOM 683 C CA . ALA A 1 87 ? 8.782 -3.115 -24.032 1.00 98.31 87 ALA A CA 1
ATOM 684 C C . ALA A 1 87 ? 9.640 -2.175 -24.898 1.00 98.31 87 ALA A C 1
ATOM 686 O O . ALA A 1 87 ? 9.694 -2.350 -26.121 1.00 98.31 87 ALA A O 1
ATOM 687 N N . LEU A 1 88 ? 10.347 -1.217 -24.292 1.00 97.50 88 LEU A N 1
ATOM 688 C CA . LEU A 1 88 ? 11.295 -0.330 -24.973 1.00 97.50 88 LEU A CA 1
ATOM 689 C C . LEU A 1 88 ? 12.501 -1.106 -25.513 1.00 97.50 88 LEU A C 1
ATOM 691 O O . LEU A 1 88 ? 12.828 -0.970 -26.693 1.00 97.50 88 LEU A O 1
ATOM 695 N N . ALA A 1 89 ? 13.107 -1.975 -24.700 1.00 97.31 89 ALA A N 1
ATOM 696 C CA . ALA A 1 89 ? 14.212 -2.835 -25.118 1.00 97.31 89 ALA A CA 1
ATOM 697 C C . ALA A 1 89 ? 13.809 -3.700 -26.325 1.00 97.31 89 ALA A C 1
ATOM 699 O O . ALA A 1 89 ? 14.505 -3.733 -27.337 1.00 97.31 89 ALA A O 1
ATOM 700 N N . LYS A 1 90 ? 12.623 -4.320 -26.278 1.00 97.62 90 LYS A N 1
ATOM 701 C CA . LYS A 1 90 ? 12.126 -5.199 -27.347 1.00 97.62 90 LYS A CA 1
ATOM 702 C C . LYS A 1 90 ? 11.741 -4.468 -28.636 1.00 97.62 90 LYS A C 1
ATOM 704 O O . LYS A 1 90 ? 11.927 -5.017 -29.719 1.00 97.62 90 LYS A O 1
ATOM 709 N N . SER A 1 91 ? 11.139 -3.282 -28.543 1.00 96.94 91 SER A N 1
ATOM 710 C CA . SER A 1 91 ? 10.551 -2.598 -29.710 1.00 96.94 91 SER A CA 1
ATOM 711 C C . SER A 1 91 ? 11.422 -1.507 -30.322 1.00 96.94 91 SER A C 1
ATOM 713 O O . SER A 1 91 ? 11.271 -1.213 -31.508 1.00 96.94 91 SER A O 1
ATOM 715 N N . ALA A 1 92 ? 12.324 -0.923 -29.536 1.00 94.94 92 ALA A N 1
ATOM 716 C CA . ALA A 1 92 ? 13.168 0.197 -29.937 1.00 94.94 92 ALA A CA 1
ATOM 717 C C . ALA A 1 92 ? 14.666 -0.077 -29.736 1.00 94.94 92 ALA A C 1
ATOM 719 O O . ALA A 1 92 ? 15.476 0.833 -29.931 1.00 94.94 92 ALA A O 1
ATOM 720 N N . ASP A 1 93 ? 15.040 -1.309 -29.356 1.00 94.25 93 ASP A N 1
ATOM 721 C CA . ASP A 1 93 ? 16.428 -1.665 -29.035 1.00 94.25 93 ASP A CA 1
ATOM 722 C C . ASP A 1 93 ? 16.996 -0.701 -27.974 1.00 94.25 93 ASP A C 1
ATOM 724 O O . ASP A 1 93 ? 18.111 -0.192 -28.079 1.00 94.25 93 ASP A O 1
ATOM 728 N N . ALA A 1 94 ? 16.160 -0.316 -27.005 1.00 95.31 94 ALA A N 1
ATOM 729 C CA . ALA A 1 94 ? 16.553 0.627 -25.969 1.00 95.31 94 ALA A CA 1
ATOM 730 C C . ALA A 1 94 ? 17.625 0.010 -25.061 1.00 95.31 94 ALA A C 1
ATOM 732 O O . ALA A 1 94 ? 17.545 -1.163 -24.698 1.00 95.31 94 ALA A O 1
ATOM 733 N N . VAL A 1 95 ? 18.608 0.826 -24.680 1.00 95.38 95 VAL A N 1
ATOM 734 C CA . VAL A 1 95 ? 19.599 0.481 -23.658 1.00 95.38 95 VAL A CA 1
ATOM 735 C C . VAL A 1 95 ? 19.017 0.905 -22.317 1.00 95.38 95 VAL A C 1
ATOM 737 O O . VAL A 1 95 ? 18.754 2.088 -22.117 1.00 95.38 95 VAL A O 1
ATOM 740 N N . ILE A 1 96 ? 18.776 -0.059 -21.433 1.00 96.50 96 ILE A N 1
ATOM 741 C CA . ILE A 1 96 ? 18.155 0.181 -20.129 1.00 96.50 96 ILE A CA 1
ATOM 742 C C . ILE A 1 96 ? 19.246 0.204 -19.064 1.00 96.50 96 ILE A C 1
ATOM 744 O O . ILE A 1 96 ? 20.035 -0.730 -18.988 1.00 96.50 96 ILE A O 1
ATOM 748 N N . SER A 1 97 ? 19.288 1.258 -18.255 1.00 94.06 97 SER A N 1
ATOM 749 C CA . SER A 1 97 ? 20.230 1.431 -17.147 1.00 94.06 97 SER A CA 1
ATOM 750 C C . SER A 1 97 ? 19.472 1.978 -15.942 1.00 94.06 97 SER A C 1
ATOM 752 O O . SER A 1 97 ? 18.582 2.815 -16.103 1.00 94.06 97 SER A O 1
ATOM 754 N N . TYR A 1 98 ? 19.816 1.496 -14.750 1.00 93.38 98 TYR A N 1
ATOM 755 C CA . TYR A 1 98 ? 19.308 2.023 -13.490 1.00 93.38 98 TYR A CA 1
ATOM 756 C C . TYR A 1 98 ? 20.327 3.017 -12.935 1.00 93.38 98 TYR A C 1
ATOM 758 O O . TYR A 1 98 ? 21.447 2.630 -12.634 1.00 93.38 98 TYR A O 1
ATOM 766 N N . GLU A 1 99 ? 19.978 4.303 -12.871 1.00 88.12 99 GLU A N 1
ATOM 767 C CA . GLU A 1 99 ? 20.841 5.356 -12.299 1.00 88.12 99 GLU A CA 1
ATOM 768 C C . GLU A 1 99 ? 22.288 5.390 -12.849 1.00 88.12 99 GLU A C 1
ATOM 770 O O . GLU A 1 99 ? 23.234 5.750 -12.151 1.00 88.12 99 GLU A O 1
ATOM 775 N N . GLY A 1 100 ? 22.481 5.023 -14.122 1.00 85.94 100 GLY A N 1
ATOM 776 C CA . GLY A 1 100 ? 23.801 5.005 -14.763 1.00 85.94 100 GLY A CA 1
ATOM 777 C C . GLY A 1 100 ? 24.614 3.727 -14.526 1.00 85.94 100 GLY A C 1
ATOM 778 O O . GLY A 1 100 ? 25.763 3.642 -14.965 1.00 85.94 100 GLY A O 1
ATOM 779 N N . GLU A 1 101 ? 24.036 2.709 -13.882 1.00 90.62 101 GLU A N 1
ATOM 780 C CA . GLU A 1 101 ? 24.622 1.372 -13.791 1.00 90.62 101 GLU A CA 1
ATOM 781 C C . GLU A 1 101 ? 24.784 0.712 -15.172 1.00 90.62 101 GLU A C 1
ATOM 783 O O . GLU A 1 101 ? 24.278 1.182 -16.200 1.00 90.62 101 GLU A O 1
ATOM 788 N N . ALA A 1 102 ? 25.525 -0.399 -15.203 1.00 91.75 102 ALA A N 1
ATOM 789 C CA . ALA A 1 102 ? 25.735 -1.163 -16.426 1.00 91.75 102 ALA A CA 1
ATOM 790 C C . ALA A 1 102 ? 24.388 -1.582 -17.054 1.00 91.75 102 ALA A C 1
ATOM 792 O O . ALA A 1 102 ? 23.464 -1.925 -16.318 1.00 91.75 102 ALA A O 1
ATOM 793 N N . PRO A 1 103 ? 24.264 -1.580 -18.396 1.00 94.69 103 PRO A N 1
ATOM 794 C CA . PRO A 1 103 ? 23.007 -1.911 -19.044 1.00 94.69 103 PRO A CA 1
ATOM 795 C C . PRO A 1 103 ? 22.474 -3.288 -18.690 1.00 94.69 103 PRO A C 1
ATOM 797 O O . PRO A 1 103 ? 23.213 -4.275 -18.731 1.00 94.69 103 PRO A O 1
ATOM 800 N N . GLU A 1 104 ? 21.168 -3.352 -18.471 1.00 96.06 104 GLU A N 1
ATOM 801 C CA . GLU A 1 104 ? 20.467 -4.607 -18.255 1.00 96.06 104 GLU A CA 1
ATOM 802 C C . GLU A 1 104 ? 20.062 -5.266 -19.572 1.00 96.06 104 GLU A C 1
ATOM 804 O O . GLU A 1 104 ? 19.703 -4.614 -20.560 1.00 96.06 104 GLU A O 1
ATOM 809 N N . THR A 1 105 ? 20.118 -6.597 -19.587 1.00 97.50 105 THR A N 1
ATOM 810 C CA . THR A 1 105 ? 19.634 -7.390 -20.722 1.00 97.50 105 THR A CA 1
ATOM 811 C C . THR A 1 105 ? 18.123 -7.578 -20.639 1.00 97.50 105 THR A C 1
ATOM 813 O O . THR A 1 105 ? 17.545 -7.527 -19.556 1.00 97.50 105 THR A O 1
ATOM 816 N N . LEU A 1 106 ? 17.466 -7.840 -21.775 1.00 98.00 106 LEU A N 1
ATOM 817 C CA . LEU A 1 106 ? 16.026 -8.115 -21.776 1.00 98.00 106 LEU A CA 1
ATOM 818 C C . LEU A 1 106 ? 15.670 -9.311 -20.881 1.00 98.00 106 LEU A C 1
ATOM 820 O O . LEU A 1 106 ? 14.672 -9.239 -20.178 1.00 98.00 106 LEU A O 1
ATOM 824 N N . ASP A 1 107 ? 16.481 -10.371 -20.878 1.00 98.31 107 ASP A N 1
ATOM 825 C CA . ASP A 1 107 ? 16.223 -11.557 -20.053 1.00 98.31 107 ASP A CA 1
ATOM 826 C C . ASP A 1 107 ? 16.293 -11.214 -18.554 1.00 98.31 107 ASP A C 1
ATOM 828 O O . ASP A 1 107 ? 15.361 -11.526 -17.819 1.00 98.31 107 ASP A O 1
ATOM 832 N N . ASN A 1 108 ? 17.316 -10.466 -18.120 1.00 98.12 108 ASN A N 1
ATOM 833 C CA . ASN A 1 108 ? 17.412 -9.996 -16.731 1.00 98.12 108 ASN A CA 1
ATOM 834 C C . ASN A 1 108 ? 16.230 -9.098 -16.338 1.00 98.12 108 ASN A C 1
ATOM 836 O O . ASN A 1 108 ? 15.727 -9.186 -15.221 1.00 98.12 108 ASN A O 1
ATOM 840 N N . LEU A 1 109 ? 15.792 -8.218 -17.245 1.00 98.44 109 LEU A N 1
ATOM 841 C CA . LEU A 1 109 ? 14.645 -7.350 -16.991 1.00 98.44 109 LEU A CA 1
ATOM 842 C C . LEU A 1 109 ? 13.357 -8.160 -16.837 1.00 98.44 109 LEU A C 1
ATOM 844 O O . LEU A 1 109 ? 12.549 -7.826 -15.980 1.00 98.44 109 LEU A O 1
ATOM 848 N N . LEU A 1 110 ? 13.162 -9.213 -17.637 1.00 98.50 110 LEU A N 1
ATOM 849 C CA . LEU A 1 110 ? 11.998 -10.094 -17.518 1.00 98.50 110 LEU A CA 1
ATOM 850 C C . LEU A 1 110 ? 11.996 -10.834 -16.176 1.00 98.50 110 LEU A C 1
ATOM 852 O O . LEU A 1 110 ? 10.978 -10.807 -15.490 1.00 98.50 110 LEU A O 1
ATOM 856 N N . ASP A 1 111 ? 13.137 -11.393 -15.765 1.00 98.38 111 ASP A N 1
ATOM 857 C CA . ASP A 1 111 ? 13.276 -12.024 -14.446 1.00 98.38 111 ASP A CA 1
ATOM 858 C C . ASP A 1 111 ? 12.968 -11.018 -13.316 1.00 98.38 111 ASP A C 1
ATOM 860 O O . ASP A 1 111 ? 12.252 -11.329 -12.363 1.00 98.38 111 ASP A O 1
ATOM 864 N N . ALA A 1 112 ? 13.444 -9.774 -13.448 1.00 98.12 112 ALA A N 1
ATOM 865 C CA . ALA A 1 112 ? 13.167 -8.712 -12.484 1.00 98.12 112 ALA A CA 1
ATOM 866 C C . ALA A 1 112 ? 11.683 -8.301 -12.448 1.00 98.12 112 ALA A C 1
ATOM 868 O O . ALA A 1 112 ? 11.177 -7.962 -11.375 1.00 98.12 112 ALA A O 1
ATOM 869 N N . VAL A 1 113 ? 10.972 -8.327 -13.586 1.00 98.50 113 VAL A N 1
ATOM 870 C CA . VAL A 1 113 ? 9.519 -8.082 -13.628 1.00 98.50 113 VAL A CA 1
ATOM 871 C C . VAL A 1 113 ? 8.788 -9.143 -12.813 1.00 98.50 113 VAL A C 1
ATOM 873 O O . VAL A 1 113 ? 7.969 -8.789 -11.964 1.00 98.50 113 VAL A O 1
ATOM 876 N N . ASP A 1 114 ? 9.092 -10.421 -13.040 1.00 98.06 114 ASP A N 1
ATOM 877 C CA . ASP A 1 114 ? 8.437 -11.529 -12.341 1.00 98.06 114 ASP A CA 1
ATOM 878 C C . ASP A 1 114 ? 8.685 -11.455 -10.825 1.00 98.06 114 ASP A C 1
ATOM 880 O O . ASP A 1 114 ? 7.747 -11.567 -10.027 1.00 98.06 114 ASP A O 1
ATOM 884 N N . ASP A 1 115 ? 9.922 -11.161 -10.418 1.00 97.94 115 ASP A N 1
ATOM 885 C CA . ASP A 1 115 ? 10.280 -10.933 -9.016 1.00 97.94 115 ASP A CA 1
ATOM 886 C C . ASP A 1 115 ? 9.518 -9.745 -8.405 1.00 97.94 115 ASP A C 1
ATOM 888 O O . ASP A 1 115 ? 9.029 -9.829 -7.271 1.00 97.94 115 ASP A O 1
ATOM 892 N N . ALA A 1 116 ? 9.399 -8.629 -9.132 1.00 97.81 116 ALA A N 1
ATOM 893 C CA . ALA A 1 116 ? 8.686 -7.442 -8.668 1.00 97.81 116 ALA A CA 1
ATOM 894 C C . ALA A 1 116 ? 7.180 -7.703 -8.511 1.00 97.81 116 ALA A C 1
ATOM 896 O O . ALA A 1 116 ? 6.602 -7.327 -7.487 1.00 97.81 116 ALA A O 1
ATOM 897 N N . ILE A 1 117 ? 6.557 -8.399 -9.469 1.00 97.88 117 ILE A N 1
ATOM 898 C CA . ILE A 1 117 ? 5.146 -8.806 -9.397 1.00 97.88 117 ILE A CA 1
ATOM 899 C C . ILE A 1 117 ? 4.925 -9.723 -8.193 1.00 97.88 117 ILE A C 1
ATOM 901 O O . ILE A 1 117 ? 4.033 -9.463 -7.385 1.00 97.88 117 ILE A O 1
ATOM 905 N N . HIS A 1 118 ? 5.771 -10.739 -8.007 1.00 96.88 118 HIS A N 1
ATOM 906 C CA . HIS A 1 118 ? 5.641 -11.661 -6.880 1.00 96.88 118 HIS A CA 1
ATOM 907 C C . HIS A 1 118 ? 5.754 -10.946 -5.523 1.00 96.88 118 HIS A C 1
ATOM 909 O O . HIS A 1 118 ? 4.983 -11.208 -4.594 1.00 96.88 118 HIS A O 1
ATOM 915 N N . ARG A 1 119 ? 6.690 -9.996 -5.393 1.00 94.81 119 ARG A N 1
ATOM 916 C CA . ARG A 1 119 ? 6.819 -9.171 -4.181 1.00 94.81 119 ARG A CA 1
ATOM 917 C C . ARG A 1 119 ? 5.600 -8.279 -3.965 1.00 94.81 119 ARG A C 1
ATOM 919 O O . ARG A 1 119 ? 5.147 -8.159 -2.828 1.00 94.81 119 ARG A O 1
ATOM 926 N N . ALA A 1 120 ? 5.057 -7.687 -5.026 1.00 94.00 120 ALA A N 1
ATOM 927 C CA . ALA A 1 120 ? 3.848 -6.874 -4.949 1.00 94.00 120 ALA A CA 1
ATOM 928 C C . ALA A 1 120 ? 2.636 -7.686 -4.462 1.00 94.00 120 ALA A C 1
ATOM 930 O O . ALA A 1 120 ? 1.913 -7.232 -3.575 1.00 94.00 120 ALA A O 1
ATOM 931 N N . GLU A 1 121 ? 2.448 -8.901 -4.983 1.00 93.88 121 GLU A N 1
ATOM 932 C CA . GLU A 1 121 ? 1.382 -9.816 -4.558 1.00 93.88 121 GLU A CA 1
ATOM 933 C C . GLU A 1 121 ? 1.510 -10.193 -3.081 1.00 93.88 121 GLU A C 1
ATOM 935 O O . GLU A 1 121 ? 0.528 -10.149 -2.340 1.00 93.88 121 GLU A O 1
ATOM 940 N N . LYS A 1 122 ? 2.729 -10.502 -2.625 1.00 91.31 122 LYS A N 1
ATOM 941 C CA . LYS A 1 122 ? 2.986 -10.834 -1.220 1.00 91.31 122 LYS A CA 1
ATOM 942 C C . LYS A 1 122 ? 2.636 -9.673 -0.283 1.00 91.31 122 LYS A C 1
ATOM 944 O O . LYS A 1 122 ? 1.980 -9.888 0.735 1.00 91.31 122 LYS A O 1
ATOM 949 N N . VAL A 1 123 ? 3.039 -8.449 -0.632 1.00 87.12 123 VAL A N 1
ATOM 950 C CA . VAL A 1 123 ? 2.707 -7.245 0.151 1.00 87.12 123 VAL A CA 1
ATOM 951 C C . VAL A 1 123 ? 1.191 -7.027 0.203 1.00 87.12 123 VAL A C 1
ATOM 953 O O . VAL A 1 123 ? 0.652 -6.709 1.263 1.00 87.12 123 VAL A O 1
ATOM 956 N N . GLU A 1 124 ? 0.481 -7.242 -0.906 1.00 88.50 124 GLU A N 1
ATOM 957 C CA . GLU A 1 124 ? -0.979 -7.117 -0.956 1.00 88.50 124 GLU A CA 1
ATOM 958 C C . GLU A 1 124 ? -1.689 -8.187 -0.111 1.00 88.50 124 GLU A C 1
ATOM 960 O O . GLU A 1 124 ? -2.642 -7.881 0.612 1.00 88.50 124 GLU A O 1
ATOM 965 N N . GLU A 1 125 ? -1.209 -9.433 -0.144 1.00 88.19 125 GLU A N 1
ATOM 966 C CA . GLU A 1 125 ? -1.728 -10.522 0.686 1.00 88.19 125 GLU A CA 1
ATOM 967 C C . GLU A 1 125 ? -1.549 -10.208 2.181 1.00 88.19 125 GLU A C 1
ATOM 969 O O . GLU A 1 125 ? -2.480 -10.365 2.978 1.00 88.19 125 GLU A O 1
ATOM 974 N N . GLU A 1 126 ? -0.371 -9.722 2.575 1.00 81.12 126 GLU A N 1
ATOM 975 C CA . GLU A 1 126 ? -0.084 -9.308 3.949 1.00 81.12 126 GLU A CA 1
ATOM 976 C C . GLU A 1 126 ? -0.952 -8.121 4.386 1.00 81.12 126 GLU A C 1
ATOM 978 O O . GLU A 1 126 ? -1.512 -8.136 5.487 1.00 81.12 126 GLU A O 1
ATOM 983 N N . ASN A 1 127 ? -1.125 -7.116 3.526 1.00 80.00 127 ASN A N 1
ATOM 984 C CA . ASN A 1 127 ? -1.987 -5.967 3.804 1.00 80.00 127 ASN A CA 1
ATOM 985 C C . ASN A 1 127 ? -3.460 -6.373 3.929 1.00 80.00 127 ASN A C 1
ATOM 987 O O . ASN A 1 127 ? -4.139 -5.926 4.856 1.00 80.00 127 ASN A O 1
ATOM 991 N N . SER A 1 128 ? -3.937 -7.276 3.072 1.00 84.31 128 SER A N 1
ATOM 992 C CA . SER A 1 128 ? -5.292 -7.831 3.141 1.00 84.31 128 SER A CA 1
ATOM 993 C C . SER A 1 128 ? -5.526 -8.587 4.452 1.00 84.31 128 SER A C 1
ATOM 995 O O . SER A 1 128 ? -6.538 -8.368 5.122 1.00 84.31 128 SER A O 1
ATOM 997 N N . LYS A 1 129 ? -4.564 -9.418 4.882 1.00 78.06 129 LYS A N 1
ATOM 998 C CA . LYS A 1 129 ? -4.608 -10.097 6.190 1.00 78.06 129 LYS A CA 1
ATOM 999 C C . LYS A 1 129 ? -4.665 -9.088 7.338 1.00 78.06 129 LYS A C 1
ATOM 1001 O O . LYS A 1 129 ? -5.529 -9.207 8.205 1.00 78.06 129 LYS A O 1
ATOM 1006 N N . LYS A 1 130 ? -3.810 -8.058 7.323 1.00 72.56 130 LYS A N 1
ATOM 1007 C CA . LYS A 1 130 ? -3.810 -6.986 8.338 1.00 72.56 130 LYS A CA 1
ATOM 1008 C C . LYS A 1 130 ? -5.158 -6.263 8.399 1.00 72.56 130 LYS A C 1
ATOM 1010 O O . LYS A 1 130 ? -5.695 -6.069 9.488 1.00 72.56 130 LYS A O 1
ATOM 1015 N N . GLN A 1 131 ? -5.736 -5.902 7.254 1.00 74.56 131 GLN A N 1
ATOM 1016 C CA . GLN A 1 131 ? -7.045 -5.246 7.190 1.00 74.56 131 GLN A CA 1
ATOM 1017 C C . GLN A 1 131 ? -8.174 -6.144 7.708 1.00 74.56 131 GLN A C 1
ATOM 1019 O O . GLN A 1 131 ? -9.040 -5.668 8.441 1.00 74.56 131 GLN A O 1
ATOM 1024 N N . GLN A 1 132 ? -8.153 -7.440 7.390 1.00 78.06 132 GLN A N 1
ATOM 1025 C CA . GLN A 1 132 ? -9.137 -8.394 7.901 1.00 78.06 132 GLN A CA 1
ATOM 1026 C C . GLN A 1 132 ? -9.049 -8.543 9.425 1.00 78.06 132 GLN A C 1
ATOM 1028 O O . GLN A 1 132 ? -10.074 -8.501 10.106 1.00 78.06 132 GLN A O 1
ATOM 1033 N N . VAL A 1 133 ? -7.837 -8.660 9.974 1.00 68.56 133 VAL A N 1
ATOM 1034 C CA . VAL A 1 133 ? -7.613 -8.689 11.428 1.00 68.56 133 VAL A CA 1
ATOM 1035 C C . VAL A 1 133 ? -8.133 -7.404 12.075 1.00 68.56 133 VAL A C 1
ATOM 1037 O O . VAL A 1 133 ? -8.882 -7.468 13.047 1.00 68.56 133 VAL A O 1
ATOM 1040 N N . LEU A 1 134 ? -7.820 -6.234 11.506 1.00 64.94 134 LEU A N 1
ATOM 1041 C CA . LEU A 1 134 ? -8.327 -4.944 11.987 1.00 64.94 134 LEU A CA 1
ATOM 1042 C C . LEU A 1 134 ? -9.859 -4.869 11.964 1.00 64.94 134 LEU A C 1
ATOM 1044 O O . LEU A 1 134 ? -10.461 -4.380 12.921 1.00 64.94 134 LEU A O 1
ATOM 1048 N N . ALA A 1 135 ? -10.495 -5.368 10.903 1.00 71.44 135 ALA A N 1
ATOM 1049 C CA . ALA A 1 135 ? -11.948 -5.397 10.784 1.00 71.44 135 ALA A CA 1
ATOM 1050 C C . ALA A 1 135 ? -12.592 -6.315 11.836 1.00 71.44 135 ALA A C 1
ATOM 1052 O O . ALA A 1 135 ? -13.566 -5.916 12.474 1.00 71.44 135 ALA A O 1
ATOM 1053 N N . ASN A 1 136 ? -12.024 -7.502 12.068 1.00 67.19 136 ASN A N 1
ATOM 1054 C CA . ASN A 1 136 ? -12.504 -8.443 13.083 1.00 67.19 136 ASN A CA 1
ATOM 1055 C C . ASN A 1 136 ? -12.372 -7.867 14.497 1.00 67.19 136 ASN A C 1
ATOM 1057 O O . ASN A 1 136 ? -13.316 -7.936 15.282 1.00 67.19 136 ASN A O 1
ATOM 1061 N N . VAL A 1 137 ? -11.232 -7.239 14.798 1.00 61.47 137 VAL A N 1
ATOM 1062 C CA . VAL A 1 137 ? -11.000 -6.539 16.069 1.00 61.47 137 VAL A CA 1
ATOM 1063 C C . VAL A 1 137 ? -12.042 -5.444 16.267 1.00 61.47 137 VAL A C 1
ATOM 1065 O O . VAL A 1 137 ? -12.701 -5.396 17.303 1.00 61.47 137 VAL A O 1
ATOM 1068 N N . LYS A 1 138 ? -12.249 -4.594 15.255 1.00 64.31 138 LYS A N 1
ATOM 1069 C CA . LYS A 1 138 ? -13.240 -3.517 15.315 1.00 64.31 138 LYS A CA 1
ATOM 1070 C C . LYS A 1 138 ? -14.655 -4.053 15.552 1.00 64.31 138 LYS A C 1
ATOM 1072 O O . LYS A 1 138 ? -15.355 -3.530 16.412 1.00 64.31 138 LYS A O 1
ATOM 1077 N N . ALA A 1 139 ? -15.048 -5.120 14.856 1.00 64.44 139 ALA A N 1
ATOM 1078 C CA . ALA A 1 139 ? -16.351 -5.757 15.041 1.00 64.44 139 ALA A CA 1
ATOM 1079 C C . ALA A 1 139 ? -16.525 -6.342 16.457 1.00 64.44 139 ALA A C 1
ATOM 1081 O O . ALA A 1 139 ? -17.591 -6.198 17.060 1.00 64.44 139 ALA A O 1
ATOM 1082 N N . GLY A 1 140 ? -15.477 -6.960 17.014 1.00 63.97 140 GLY A N 1
ATOM 1083 C CA . GLY A 1 140 ? -15.463 -7.434 18.399 1.00 63.97 140 GLY A CA 1
ATOM 1084 C C . GLY A 1 140 ? -15.642 -6.292 19.403 1.00 63.97 140 GLY A C 1
ATOM 1085 O O . GLY A 1 140 ? -16.503 -6.371 20.281 1.00 63.97 140 GLY A O 1
ATOM 1086 N N . HIS A 1 141 ? -14.903 -5.192 19.230 1.00 60.97 141 HIS A N 1
ATOM 1087 C CA . HIS A 1 141 ? -15.030 -4.005 20.080 1.00 60.97 141 HIS A CA 1
AT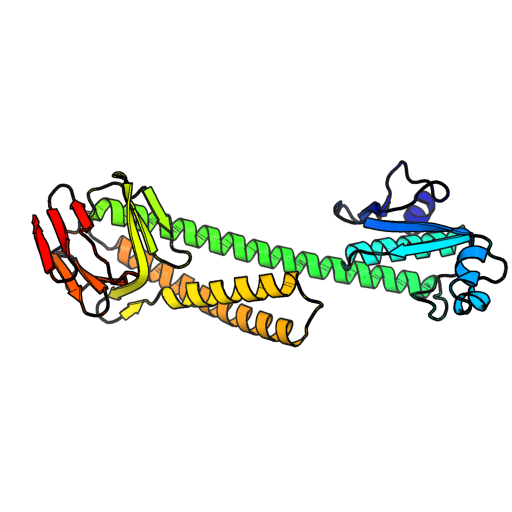OM 1088 C C . HIS A 1 141 ? -16.422 -3.376 20.017 1.00 60.97 141 HIS A C 1
ATOM 1090 O O . HIS A 1 141 ? -16.999 -3.111 21.068 1.00 60.97 141 HIS A O 1
ATOM 1096 N N . GLU A 1 142 ? -16.990 -3.188 18.823 1.00 65.12 142 GLU A N 1
ATOM 1097 C CA . GLU A 1 142 ? -18.341 -2.633 18.659 1.00 65.12 142 GLU A CA 1
ATOM 1098 C C . GLU A 1 142 ? -19.397 -3.502 19.368 1.00 65.12 142 GLU A C 1
ATOM 1100 O O . GLU A 1 142 ? -20.341 -2.984 19.971 1.00 65.12 142 GLU A O 1
ATOM 1105 N N . SER A 1 143 ? -19.220 -4.830 19.368 1.00 69.12 143 SER A N 1
ATOM 1106 C CA . SER A 1 143 ? -20.088 -5.743 20.117 1.00 69.12 143 SER A CA 1
ATOM 1107 C C . SER A 1 143 ? -19.974 -5.543 21.632 1.00 69.12 143 SER A C 1
ATOM 1109 O O . SER A 1 143 ? -20.994 -5.545 22.324 1.00 69.12 143 SER A O 1
ATOM 1111 N N . VAL A 1 144 ? -18.760 -5.376 22.166 1.00 62.34 144 VAL A N 1
ATOM 1112 C CA . VAL A 1 144 ? -18.539 -5.157 23.607 1.00 62.34 144 VAL A CA 1
ATOM 1113 C C . VAL A 1 144 ? -19.039 -3.776 24.034 1.00 62.34 144 VAL A C 1
ATOM 1115 O O . VAL A 1 144 ? -19.735 -3.675 25.044 1.00 62.34 144 VAL A O 1
ATOM 1118 N N . GLU A 1 145 ? -18.761 -2.730 23.251 1.00 66.44 145 GLU A N 1
ATOM 1119 C CA . GLU A 1 145 ? -19.273 -1.372 23.471 1.00 66.44 145 GLU A CA 1
ATOM 1120 C C . GLU A 1 145 ? -20.793 -1.366 23.564 1.00 66.44 145 GLU A C 1
ATOM 1122 O O . GLU A 1 145 ? -21.344 -0.802 24.507 1.00 66.44 145 GLU A O 1
ATOM 1127 N N . LYS A 1 146 ? -21.472 -2.055 22.642 1.00 70.88 146 LYS A N 1
ATOM 1128 C CA . LYS A 1 146 ? -22.932 -2.138 22.629 1.00 70.88 146 LYS A CA 1
ATOM 1129 C C . LYS A 1 146 ? -23.492 -2.877 23.846 1.00 70.88 146 LYS A C 1
ATOM 1131 O O . LYS A 1 146 ? -24.408 -2.370 24.488 1.00 70.88 146 LYS A O 1
ATOM 1136 N N . ILE A 1 147 ? -22.939 -4.042 24.194 1.00 66.75 147 ILE A N 1
ATOM 1137 C CA . ILE A 1 147 ? -23.374 -4.805 25.380 1.00 66.75 147 ILE A CA 1
ATOM 1138 C C . ILE A 1 147 ? -23.170 -3.969 26.649 1.00 66.75 147 ILE A C 1
ATOM 1140 O O . ILE A 1 147 ? -24.059 -3.884 27.500 1.00 66.75 147 ILE A O 1
ATOM 1144 N N . LEU A 1 148 ? -22.013 -3.315 26.765 1.00 63.47 148 LEU A N 1
ATOM 1145 C CA . LEU A 1 148 ? -21.693 -2.460 27.898 1.00 63.47 148 LEU A CA 1
ATOM 1146 C C . LEU A 1 148 ? -22.609 -1.230 27.941 1.00 63.47 148 LEU A C 1
ATOM 1148 O O . LEU A 1 148 ? -23.110 -0.889 29.008 1.00 63.47 148 LEU A O 1
ATOM 1152 N N . GLN A 1 149 ? -22.892 -0.604 26.799 1.00 67.69 149 GLN A N 1
ATOM 1153 C CA . GLN A 1 149 ? -23.827 0.512 26.677 1.00 67.69 149 GLN A CA 1
ATOM 1154 C C . GLN A 1 149 ? -25.235 0.127 27.131 1.00 67.69 149 GLN A C 1
ATOM 1156 O O . GLN A 1 149 ? -25.831 0.846 27.934 1.00 67.69 149 GLN A O 1
ATOM 1161 N N . GLU A 1 150 ? -25.768 -1.002 26.659 1.00 67.88 150 GLU A N 1
ATO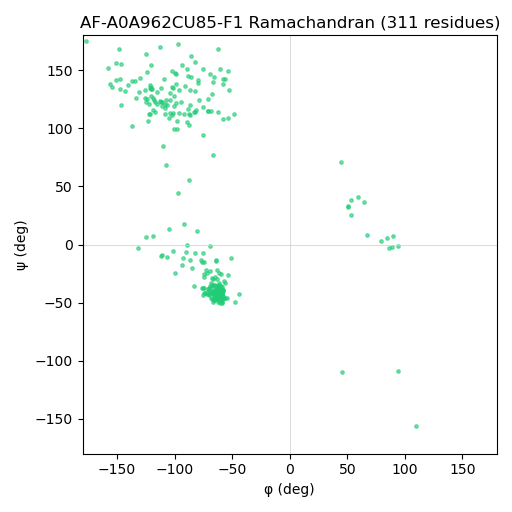M 1162 C CA . GLU A 1 150 ? -27.097 -1.498 27.036 1.00 67.88 150 GLU A CA 1
ATOM 1163 C C . GLU A 1 150 ? -27.181 -1.758 28.546 1.00 67.88 150 GLU A C 1
ATOM 1165 O O . GLU A 1 150 ? -28.119 -1.320 29.218 1.00 67.88 150 GLU A O 1
ATOM 1170 N N . LYS A 1 151 ? -26.162 -2.413 29.108 1.00 60.22 151 LYS A N 1
ATOM 1171 C CA . LYS A 1 151 ? -26.123 -2.782 30.527 1.00 60.22 151 LYS A CA 1
ATOM 1172 C C . LYS A 1 151 ? -25.906 -1.575 31.428 1.00 60.22 151 LYS A C 1
ATOM 1174 O O . LYS A 1 151 ? -26.606 -1.438 32.429 1.00 60.22 151 LYS A O 1
ATOM 1179 N N . LEU A 1 152 ? -25.003 -0.667 31.063 1.00 59.03 152 LEU A N 1
ATOM 1180 C CA . LEU A 1 152 ? -24.820 0.588 31.784 1.00 59.03 152 LEU A CA 1
ATOM 1181 C C . LEU A 1 152 ? -26.064 1.477 31.680 1.00 59.03 152 LEU A C 1
ATOM 1183 O O . LEU A 1 152 ? -26.399 2.119 32.665 1.00 59.03 152 LEU A O 1
ATOM 1187 N N . SER A 1 153 ? -26.788 1.479 30.555 1.00 61.78 153 SER A N 1
ATOM 1188 C CA . SER A 1 153 ? -28.058 2.216 30.436 1.00 61.78 153 SER A CA 1
ATOM 1189 C C . SER A 1 153 ? -29.129 1.649 31.371 1.00 61.78 153 SER A C 1
ATOM 1191 O O . SER A 1 153 ? -29.815 2.393 32.074 1.00 61.78 153 SER A O 1
ATOM 1193 N N . ALA A 1 154 ? -29.240 0.317 31.432 1.00 60.12 154 ALA A N 1
ATOM 1194 C CA . ALA A 1 154 ? -30.159 -0.369 32.338 1.00 60.12 154 ALA A CA 1
ATOM 1195 C C . ALA A 1 154 ? -29.829 -0.088 33.815 1.00 60.12 154 ALA A C 1
ATOM 1197 O O . ALA A 1 154 ? -30.732 0.178 34.609 1.00 60.12 154 ALA A O 1
ATOM 1198 N N . LEU A 1 155 ? -28.539 -0.087 34.169 1.00 50.94 155 LEU A N 1
ATOM 1199 C CA . LEU A 1 155 ? -28.039 0.312 35.489 1.00 50.94 155 LEU A CA 1
ATOM 1200 C C . LEU A 1 155 ? -28.305 1.788 35.783 1.00 50.94 155 LEU A C 1
ATOM 1202 O O . LEU A 1 155 ? -28.649 2.148 36.909 1.00 50.94 155 LEU A O 1
ATOM 1206 N N . ALA A 1 156 ? -28.137 2.638 34.769 1.00 51.38 156 ALA A N 1
ATOM 1207 C CA . ALA A 1 156 ? -28.271 4.076 34.894 1.00 51.38 156 ALA A CA 1
ATOM 1208 C C . ALA A 1 156 ? -29.714 4.533 35.129 1.00 51.38 156 ALA A C 1
ATOM 1210 O O . ALA A 1 156 ? -29.952 5.629 35.635 1.00 51.38 156 ALA A O 1
ATOM 1211 N N . GLY A 1 157 ? -30.691 3.712 34.733 1.00 58.75 157 GLY A N 1
ATOM 1212 C CA . GLY A 1 157 ? -32.051 4.207 34.539 1.00 58.75 157 GLY A CA 1
ATOM 1213 C C . GLY A 1 157 ? -32.071 5.416 33.594 1.00 58.75 157 GLY A C 1
ATOM 1214 O O . GLY A 1 157 ? -32.939 6.269 33.707 1.00 58.75 157 GLY A O 1
ATOM 1215 N N . ALA A 1 158 ? -31.067 5.527 32.723 1.00 56.66 158 ALA A N 1
ATOM 1216 C CA . ALA A 1 158 ? -30.853 6.628 31.804 1.00 56.66 158 ALA A CA 1
ATOM 1217 C C . ALA A 1 158 ? -30.198 6.070 30.543 1.00 56.66 158 ALA A C 1
ATOM 1219 O O . ALA A 1 158 ? -29.366 5.167 30.607 1.00 56.66 158 ALA A O 1
ATOM 1220 N N . GLU A 1 159 ? -30.577 6.605 29.390 1.00 67.62 159 GLU A N 1
ATOM 1221 C CA . GLU A 1 159 ? -30.010 6.179 28.116 1.00 67.62 159 GLU A CA 1
ATOM 1222 C C . GLU A 1 159 ? -28.558 6.665 27.999 1.00 67.62 159 GLU A C 1
ATOM 1224 O O . GLU A 1 159 ? -28.283 7.869 27.941 1.00 67.62 159 GLU A O 1
ATOM 1229 N N . ILE A 1 160 ? -27.620 5.719 27.962 1.00 63.78 160 ILE A N 1
ATOM 1230 C CA . ILE A 1 160 ? -26.247 5.978 27.540 1.00 63.78 160 ILE A CA 1
ATOM 1231 C C . ILE A 1 160 ? -26.235 5.816 26.032 1.00 63.78 160 ILE A C 1
ATOM 1233 O O . ILE A 1 160 ? -26.585 4.768 25.498 1.00 63.78 160 ILE A O 1
ATOM 1237 N N . THR A 1 161 ? -25.864 6.886 25.343 1.00 65.38 161 THR A N 1
ATOM 1238 C CA . THR A 1 161 ? -25.943 6.980 23.878 1.00 65.38 161 THR A CA 1
ATOM 1239 C C . THR A 1 161 ? -24.638 6.580 23.203 1.00 65.38 161 THR A C 1
ATOM 1241 O O . THR A 1 161 ? -24.627 6.291 22.009 1.00 65.38 161 THR A O 1
ATOM 1244 N N . HIS A 1 162 ? -23.542 6.553 23.964 1.00 68.81 162 HIS A N 1
ATOM 1245 C CA . HIS A 1 162 ? -22.230 6.181 23.465 1.00 68.81 162 HIS A CA 1
ATOM 1246 C C . HIS A 1 162 ? -21.343 5.646 24.593 1.00 68.81 162 HIS A C 1
ATOM 1248 O O . HIS A 1 162 ? -21.270 6.247 25.671 1.00 68.81 162 HIS A O 1
ATOM 1254 N N . VAL A 1 163 ? -20.657 4.542 24.308 1.00 56.53 163 VAL A N 1
ATOM 1255 C CA . VAL A 1 163 ? -19.554 3.989 25.095 1.00 56.53 163 VAL A CA 1
ATOM 1256 C C . VAL A 1 163 ? -18.369 3.877 24.151 1.00 56.53 163 VAL A C 1
ATOM 1258 O O . VAL A 1 163 ? -18.507 3.276 23.094 1.00 56.53 163 VAL A O 1
ATOM 1261 N N . ASN A 1 164 ? -17.238 4.473 24.517 1.00 58.44 164 ASN A N 1
ATOM 1262 C CA . ASN A 1 164 ? -15.999 4.358 23.753 1.00 58.44 164 ASN A CA 1
ATOM 1263 C C . ASN A 1 164 ? -14.959 3.620 24.593 1.00 58.44 164 ASN A C 1
ATOM 1265 O O . ASN A 1 164 ? -14.636 4.073 25.695 1.00 58.44 164 ASN A O 1
ATOM 1269 N N . LEU A 1 165 ? -14.467 2.493 24.084 1.00 58.38 165 LEU A N 1
ATOM 1270 C CA . LEU A 1 165 ? -13.438 1.672 24.723 1.00 58.38 165 LEU A CA 1
ATOM 1271 C C . LEU A 1 165 ? -12.041 1.879 24.123 1.00 58.38 165 LEU A C 1
ATOM 1273 O O . LEU A 1 165 ? -11.062 1.364 24.667 1.00 58.38 165 LEU A O 1
ATOM 1277 N N . PHE A 1 166 ? -11.913 2.658 23.046 1.00 50.03 166 PHE A N 1
ATOM 1278 C CA . PHE A 1 166 ? -10.623 3.047 22.487 1.00 50.03 166 PHE A CA 1
ATOM 1279 C C . PHE A 1 166 ? -9.970 4.128 23.362 1.00 50.03 166 PHE A C 1
ATOM 1281 O O . PHE A 1 166 ? -10.202 5.328 23.212 1.00 50.03 166 PHE A O 1
ATOM 1288 N N . GLY A 1 167 ? -9.118 3.689 24.292 1.00 60.72 167 GLY A N 1
ATOM 1289 C CA . GLY A 1 167 ? -8.372 4.566 25.195 1.00 60.72 167 GLY A CA 1
ATOM 1290 C C . GLY A 1 167 ? -9.088 4.772 26.528 1.00 60.72 167 GLY A C 1
ATOM 1291 O O . GLY A 1 167 ? -9.126 3.866 27.358 1.00 60.72 167 GLY A O 1
ATOM 1292 N N . ASN A 1 168 ? -9.618 5.976 26.754 1.00 48.88 168 ASN A N 1
ATOM 1293 C CA . ASN A 1 168 ? -10.365 6.300 27.970 1.00 48.88 168 ASN A CA 1
ATOM 1294 C C . ASN A 1 168 ? -11.816 5.818 27.815 1.00 48.88 168 ASN A C 1
ATOM 1296 O O . ASN A 1 168 ? -12.453 6.174 26.827 1.00 48.88 168 ASN A O 1
ATOM 1300 N N . LEU A 1 169 ? -12.368 5.115 28.808 1.00 49.59 169 LEU A N 1
ATOM 1301 C CA . LEU A 1 169 ? -13.805 4.866 28.900 1.00 49.59 169 LEU A CA 1
ATOM 1302 C C . LEU A 1 169 ? -14.541 6.205 28.933 1.00 49.59 169 LEU A C 1
ATOM 1304 O O . LEU A 1 169 ? -14.513 6.917 29.938 1.00 49.59 169 LEU A O 1
ATOM 1308 N N . MET A 1 170 ? -15.208 6.534 27.836 1.00 47.38 170 MET A N 1
ATOM 1309 C CA . MET A 1 170 ? -16.064 7.706 27.748 1.00 47.38 170 MET A CA 1
ATOM 1310 C C . MET A 1 170 ? -17.521 7.259 27.713 1.00 47.38 170 MET A C 1
ATOM 1312 O O . MET A 1 170 ? -17.935 6.564 26.788 1.00 47.38 170 MET A O 1
ATOM 1316 N N . LEU A 1 171 ? -18.292 7.664 28.718 1.00 49.69 171 LEU A N 1
ATOM 1317 C CA . LEU A 1 171 ? -19.734 7.450 28.782 1.00 49.69 171 LEU A CA 1
ATOM 1318 C C . LEU A 1 171 ? -20.435 8.766 28.468 1.00 49.69 171 LEU A C 1
ATOM 1320 O O . LEU A 1 171 ? -20.188 9.765 29.147 1.00 49.69 171 LEU A O 1
ATOM 1324 N N . ARG A 1 172 ? -21.316 8.768 27.463 1.00 43.34 172 ARG A N 1
ATOM 1325 C CA . ARG A 1 172 ? -22.164 9.922 27.142 1.00 43.34 172 ARG A CA 1
ATOM 1326 C C . ARG A 1 172 ? -23.623 9.617 27.449 1.00 43.34 172 ARG A C 1
ATOM 1328 O O . ARG A 1 172 ? -24.203 8.683 26.895 1.00 43.34 172 ARG A O 1
ATOM 1335 N N . PHE A 1 173 ? -24.219 10.440 28.298 1.00 49.03 173 PHE A N 1
ATOM 1336 C CA . PHE A 1 173 ? -25.609 10.312 28.723 1.00 49.03 173 PHE A CA 1
ATOM 1337 C C . PHE A 1 173 ? -26.529 11.167 27.838 1.00 49.03 173 PHE A C 1
ATOM 1339 O O . PHE A 1 173 ? -26.103 12.170 27.260 1.00 49.03 173 PHE A O 1
ATOM 1346 N N . SER A 1 174 ? -27.805 10.787 27.735 1.00 40.94 174 SER A N 1
ATOM 1347 C CA . SER A 1 174 ? -28.820 11.501 26.940 1.00 40.94 174 SER A CA 1
ATOM 1348 C C . SER A 1 174 ? -29.128 12.926 27.425 1.00 40.94 174 SER A C 1
ATOM 1350 O O . SER A 1 174 ? -29.696 13.722 26.683 1.00 40.94 174 SER A O 1
ATOM 1352 N N . ASN A 1 175 ? -28.707 13.282 28.640 1.00 45.75 175 ASN A N 1
ATOM 1353 C CA . ASN A 1 175 ? -28.828 14.619 29.230 1.00 45.75 175 ASN A CA 1
ATOM 1354 C C . ASN A 1 175 ? -27.599 15.526 28.978 1.00 45.75 175 ASN A C 1
ATOM 1356 O O . ASN A 1 175 ? -27.403 16.499 29.702 1.00 45.75 175 ASN A O 1
ATOM 1360 N N . GLU A 1 176 ? -26.759 15.184 27.996 1.00 44.69 176 GLU A N 1
ATOM 1361 C CA . GLU A 1 176 ? -25.501 15.866 27.636 1.00 44.69 176 GLU A CA 1
ATOM 1362 C C . GLU A 1 176 ? -24.360 15.791 28.669 1.00 44.69 176 GLU A C 1
ATOM 1364 O O . GLU A 1 176 ? -23.301 16.395 28.475 1.00 44.69 176 GLU A O 1
ATOM 1369 N N . GLN A 1 177 ? -24.501 14.994 29.730 1.00 40.97 177 GLN A N 1
ATOM 1370 C CA . GLN A 1 177 ? -23.393 14.711 30.643 1.00 40.97 177 GLN A CA 1
ATOM 1371 C C . GLN A 1 177 ? -22.398 13.722 30.028 1.00 40.97 177 GLN A C 1
ATOM 1373 O O . GLN A 1 177 ? -22.756 12.856 29.222 1.00 40.97 177 GLN A O 1
ATOM 1378 N N . HIS A 1 178 ? -21.135 13.838 30.434 1.00 41.94 178 HIS A N 1
ATOM 1379 C CA . HIS A 1 178 ? -20.066 12.939 30.019 1.00 41.94 178 HIS A CA 1
ATOM 1380 C C . HIS A 1 178 ? -19.209 12.517 31.214 1.00 41.94 178 HIS A C 1
ATOM 1382 O O . HIS A 1 178 ? -18.911 13.321 32.096 1.00 41.94 178 HIS A O 1
ATOM 1388 N N . LEU A 1 179 ? -18.803 11.249 31.227 1.00 45.94 179 LEU A N 1
ATOM 1389 C CA . LEU A 1 179 ? -17.812 10.706 32.152 1.00 45.94 179 LEU A CA 1
ATOM 1390 C C . LEU A 1 179 ? -16.631 10.192 31.333 1.00 45.94 179 LEU A C 1
ATOM 1392 O O . LEU A 1 179 ? -16.835 9.401 30.421 1.00 45.94 179 LEU A O 1
ATOM 1396 N N . ILE A 1 180 ? -15.416 10.640 31.650 1.00 41.69 180 ILE A N 1
ATOM 1397 C CA . ILE A 1 180 ? -14.184 10.219 30.974 1.00 41.69 180 ILE A CA 1
ATOM 1398 C C . ILE A 1 180 ? -13.286 9.552 32.017 1.00 41.69 180 ILE A C 1
ATOM 1400 O O . ILE A 1 180 ? -12.841 10.208 32.961 1.00 41.69 180 ILE A O 1
ATOM 1404 N N . ALA A 1 181 ? -13.016 8.258 31.854 1.00 46.03 181 ALA A N 1
ATOM 1405 C CA . ALA A 1 181 ? -12.157 7.476 32.733 1.00 46.03 181 ALA A CA 1
ATOM 1406 C C . ALA A 1 181 ? -10.977 6.876 31.960 1.00 46.03 181 ALA A C 1
ATOM 1408 O O . ALA A 1 181 ? -11.160 6.222 30.945 1.00 46.03 181 ALA A O 1
ATOM 1409 N N . LYS A 1 182 ? -9.745 7.090 32.430 1.00 40.22 182 LYS A N 1
ATOM 1410 C CA . LYS A 1 182 ? -8.514 6.754 31.683 1.00 40.22 182 LYS A CA 1
ATOM 1411 C C . LYS A 1 182 ? -8.184 5.260 31.637 1.00 40.22 182 LYS A C 1
ATOM 1413 O O . LYS A 1 182 ? -7.473 4.781 30.764 1.00 40.22 182 LYS A O 1
ATOM 1418 N N . ALA A 1 183 ? -8.675 4.556 32.640 1.00 47.72 183 ALA A N 1
ATOM 1419 C CA . ALA A 1 183 ? -8.595 3.124 32.807 1.00 47.72 183 ALA A CA 1
ATOM 1420 C C . ALA A 1 183 ? -9.836 2.724 33.598 1.00 47.72 183 ALA A C 1
ATOM 1422 O O . ALA A 1 183 ? -10.255 3.451 34.507 1.00 47.72 183 ALA A O 1
ATOM 1423 N N . TYR A 1 184 ? -10.423 1.588 33.256 1.00 47.88 184 TYR A N 1
ATOM 1424 C CA . TYR A 1 184 ?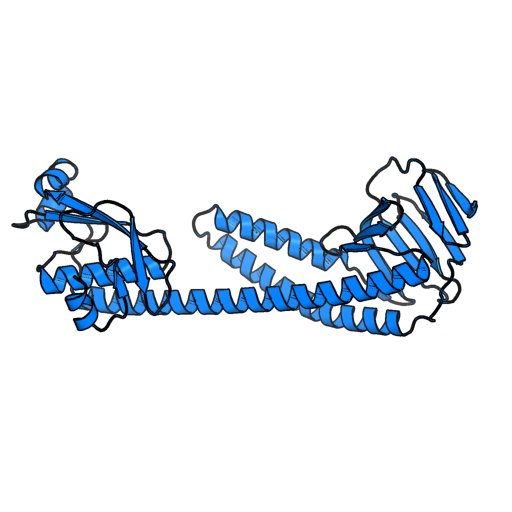 -11.446 0.963 34.073 1.00 47.88 184 TYR A CA 1
ATOM 1425 C C . TYR A 1 184 ? -10.960 -0.433 34.436 1.00 47.88 184 TYR A C 1
ATOM 1427 O O . TYR A 1 184 ? -10.415 -1.159 33.604 1.00 47.88 184 TYR A O 1
ATOM 1435 N N . LYS A 1 185 ? -11.117 -0.779 35.711 1.00 48.44 185 LYS A N 1
ATOM 1436 C CA . LYS A 1 185 ? -10.867 -2.127 36.208 1.00 48.44 185 LYS A CA 1
ATOM 1437 C C . LYS A 1 185 ? -12.199 -2.726 36.596 1.00 48.44 185 LYS A C 1
ATOM 1439 O O . LYS A 1 185 ? -12.913 -2.168 37.432 1.00 48.44 185 LYS A O 1
ATOM 1444 N N . LEU A 1 186 ? -12.520 -3.863 35.990 1.00 45.12 186 LEU A N 1
ATOM 1445 C CA . LEU A 1 186 ? -13.596 -4.707 36.479 1.00 45.12 186 LEU A CA 1
ATOM 1446 C C . LEU A 1 186 ? -12.989 -5.650 37.517 1.00 45.12 186 LEU A C 1
ATOM 1448 O O . LEU A 1 186 ? -12.147 -6.491 37.191 1.00 45.12 186 LEU A O 1
ATOM 1452 N N . ILE A 1 187 ? -13.376 -5.468 38.778 1.00 42.44 187 ILE A N 1
ATOM 1453 C CA . ILE A 1 187 ? -12.908 -6.305 39.882 1.00 42.44 187 ILE A CA 1
ATOM 1454 C C . ILE A 1 187 ? -14.044 -7.246 40.268 1.00 42.44 187 ILE A C 1
ATOM 1456 O O . ILE A 1 187 ? -15.060 -6.832 40.830 1.00 42.44 187 ILE A O 1
ATOM 1460 N N . ILE A 1 188 ? -13.843 -8.520 39.945 1.00 42.56 188 ILE A N 1
ATOM 1461 C CA . ILE A 1 188 ? -14.716 -9.643 40.288 1.00 42.56 188 ILE A CA 1
ATOM 1462 C C . ILE A 1 188 ? -14.087 -10.338 41.510 1.00 42.56 188 ILE A C 1
ATOM 1464 O O . ILE A 1 188 ? -12.859 -10.347 41.645 1.00 42.56 188 ILE A O 1
ATOM 1468 N N . PRO A 1 189 ? -14.856 -10.925 42.444 1.00 38.38 189 PRO A N 1
ATOM 1469 C CA . PRO A 1 189 ? -14.272 -11.628 43.585 1.00 38.38 189 PRO A CA 1
ATOM 1470 C C . PRO A 1 189 ? -13.254 -12.705 43.160 1.00 38.38 189 PRO A C 1
ATOM 1472 O O . PRO A 1 189 ? -13.622 -13.753 42.641 1.00 38.38 189 PRO A O 1
ATOM 1475 N N . GLY A 1 190 ? -11.964 -12.450 43.412 1.00 40.12 190 GLY A N 1
ATOM 1476 C CA . GLY A 1 190 ? -10.857 -13.350 43.059 1.00 40.12 190 GLY A CA 1
ATOM 1477 C C . GLY A 1 190 ? -10.170 -13.073 41.715 1.00 40.12 190 GLY A C 1
ATOM 1478 O O . GLY A 1 190 ? -9.195 -13.756 41.410 1.00 40.12 190 GLY A O 1
ATOM 1479 N N . GLN A 1 191 ? -10.613 -12.077 40.938 1.00 40.94 191 GLN A N 1
ATOM 1480 C CA . GLN A 1 191 ? -10.034 -11.749 39.632 1.00 40.94 191 GLN A CA 1
ATOM 1481 C C . GLN A 1 191 ? -10.110 -10.243 39.325 1.00 40.94 191 GLN A C 1
ATOM 1483 O O . GLN A 1 191 ? -11.155 -9.612 39.459 1.00 40.94 191 GLN A O 1
ATOM 1488 N N . THR A 1 192 ? -9.001 -9.673 38.854 1.00 42.16 192 THR A N 1
ATOM 1489 C CA . THR A 1 192 ? -8.948 -8.304 38.320 1.00 42.16 192 THR A CA 1
ATOM 1490 C C . THR A 1 192 ? -8.791 -8.388 36.811 1.00 42.16 192 THR A C 1
ATOM 1492 O O . THR A 1 192 ? -7.844 -9.019 36.345 1.00 42.16 192 THR A O 1
ATOM 1495 N N . ILE A 1 193 ? -9.690 -7.753 36.059 1.00 46.09 193 ILE A N 1
ATOM 1496 C CA . ILE A 1 193 ? -9.570 -7.645 34.603 1.00 46.09 193 ILE A CA 1
ATOM 1497 C C . ILE A 1 193 ? -9.105 -6.224 34.269 1.00 46.09 193 ILE A C 1
ATOM 1499 O O . ILE A 1 193 ? -9.813 -5.252 34.546 1.00 46.09 193 ILE A O 1
ATOM 1503 N N . ASP A 1 194 ? -7.879 -6.110 33.747 1.00 51.97 194 ASP A N 1
ATOM 1504 C CA . ASP A 1 194 ? -7.246 -4.841 33.373 1.00 51.97 194 ASP A CA 1
ATOM 1505 C C . ASP A 1 194 ? -7.351 -4.617 31.861 1.00 51.97 194 ASP A C 1
ATOM 1507 O O . ASP A 1 194 ? -6.567 -5.152 31.075 1.00 51.97 194 ASP A O 1
ATOM 1511 N N . VAL A 1 195 ? -8.331 -3.809 31.457 1.00 50.75 195 VAL A N 1
ATOM 1512 C CA . VAL A 1 195 ? -8.578 -3.500 30.041 1.00 50.75 195 VAL A CA 1
ATOM 1513 C C . VAL A 1 195 ? -7.652 -2.381 29.531 1.00 50.75 195 VAL A C 1
ATOM 1515 O O . VAL A 1 195 ? -7.571 -2.116 28.334 1.00 50.75 195 VAL A O 1
ATOM 1518 N N . ALA A 1 196 ? -6.880 -1.734 30.417 1.00 53.75 196 ALA A N 1
ATOM 1519 C CA . ALA A 1 196 ? -5.949 -0.671 30.033 1.00 53.75 196 ALA A CA 1
ATOM 1520 C C . ALA A 1 196 ? -4.706 -1.204 29.297 1.00 53.75 196 ALA A C 1
ATOM 1522 O O . ALA A 1 196 ? -4.054 -0.460 28.560 1.00 53.75 196 ALA A O 1
ATOM 1523 N N . SER A 1 197 ? -4.382 -2.489 29.472 1.00 55.97 197 SER A N 1
ATOM 1524 C CA . SER A 1 197 ? -3.248 -3.159 28.823 1.00 55.97 197 SER A CA 1
ATOM 1525 C C . SER A 1 197 ? -3.377 -3.143 27.297 1.00 55.97 197 SER A C 1
ATOM 1527 O O . SER A 1 197 ? -2.440 -2.740 26.609 1.00 55.97 197 SER A O 1
ATOM 1529 N N . TYR A 1 198 ? -4.557 -3.494 26.776 1.00 51.84 198 TYR A N 1
ATOM 1530 C CA . TYR A 1 198 ? -4.829 -3.565 25.338 1.00 51.84 198 TYR A CA 1
ATOM 1531 C C . TYR A 1 198 ? -4.794 -2.183 24.676 1.00 51.84 198 TYR A C 1
ATOM 1533 O O . TYR A 1 198 ? -4.097 -1.972 23.681 1.00 51.84 198 TYR A O 1
ATOM 1541 N N . ALA A 1 199 ? -5.461 -1.196 25.285 1.00 54.22 199 ALA A N 1
ATOM 1542 C CA . ALA A 1 199 ? -5.475 0.182 24.796 1.00 54.22 199 ALA A CA 1
ATOM 1543 C C . ALA A 1 199 ? -4.061 0.786 24.716 1.00 54.22 199 ALA A C 1
ATOM 1545 O O . ALA A 1 199 ? -3.737 1.510 23.773 1.00 54.22 199 ALA A O 1
ATOM 1546 N N . LYS A 1 200 ? -3.188 0.450 25.675 1.00 59.28 200 LYS A N 1
ATOM 1547 C CA . LYS A 1 200 ? -1.795 0.911 25.695 1.00 59.28 200 LYS A CA 1
ATOM 1548 C C . LYS A 1 200 ? -0.954 0.278 24.582 1.00 59.28 200 LYS A C 1
ATOM 1550 O O . LYS A 1 200 ? -0.163 0.984 23.958 1.00 59.28 200 LYS A O 1
ATOM 1555 N N . ILE A 1 201 ? -1.135 -1.018 24.317 1.00 57.12 201 ILE A N 1
ATOM 1556 C CA . ILE A 1 201 ? -0.451 -1.720 23.219 1.00 57.12 201 ILE A CA 1
ATOM 1557 C C . ILE A 1 201 ? -0.928 -1.169 21.864 1.00 57.12 201 ILE A C 1
ATOM 1559 O O . ILE A 1 201 ? -0.106 -0.864 21.001 1.00 57.12 201 ILE A O 1
ATOM 1563 N N . ARG A 1 202 ? -2.237 -0.932 21.700 1.00 58.38 202 ARG A N 1
ATOM 1564 C CA . ARG A 1 202 ? -2.804 -0.343 20.476 1.00 58.38 202 ARG A CA 1
ATOM 1565 C C . ARG A 1 202 ? -2.362 1.090 20.217 1.00 58.38 202 ARG A C 1
ATOM 1567 O O . ARG A 1 202 ? -2.027 1.405 19.079 1.00 58.38 202 ARG A O 1
ATOM 1574 N N . SER A 1 203 ? -2.307 1.935 21.247 1.00 58.28 203 SER A N 1
ATOM 1575 C CA . SER A 1 203 ? -1.755 3.290 21.119 1.00 58.28 203 SER A CA 1
ATOM 1576 C C . SER A 1 203 ? -0.321 3.240 20.593 1.00 58.28 203 SER A C 1
ATOM 1578 O O . SER A 1 203 ? 0.000 3.934 19.636 1.00 58.28 203 SER A O 1
ATOM 1580 N N . LYS A 1 204 ? 0.511 2.347 21.149 1.00 67.06 204 LYS A N 1
ATOM 1581 C CA . LYS A 1 204 ? 1.899 2.181 20.708 1.00 67.06 204 LYS A CA 1
ATOM 1582 C C . LYS A 1 204 ? 1.997 1.715 19.246 1.00 67.06 204 LYS A C 1
ATOM 1584 O O . LYS A 1 204 ? 2.891 2.151 18.531 1.00 67.06 204 LYS A O 1
ATOM 1589 N N . GLN A 1 205 ? 1.072 0.872 18.779 1.00 59.84 205 GLN A N 1
ATOM 1590 C CA . GLN A 1 205 ? 1.046 0.433 17.378 1.00 59.84 205 GLN A CA 1
ATOM 1591 C C . GLN A 1 205 ? 0.686 1.559 16.417 1.00 59.84 205 GLN A C 1
ATOM 1593 O O . GLN A 1 205 ? 1.303 1.670 15.363 1.00 59.84 205 GLN A O 1
ATOM 1598 N N . ILE A 1 206 ? -0.293 2.393 16.771 1.00 59.03 206 ILE A N 1
ATOM 1599 C CA . ILE A 1 206 ? -0.672 3.556 15.959 1.00 59.03 206 ILE A CA 1
ATOM 1600 C C . ILE A 1 206 ? 0.512 4.521 15.842 1.00 59.03 206 ILE A C 1
ATOM 1602 O O . ILE A 1 206 ? 0.807 4.987 14.742 1.00 59.03 206 ILE A O 1
ATOM 1606 N N . ASP A 1 207 ? 1.232 4.758 16.940 1.00 66.81 207 ASP A N 1
ATOM 1607 C CA . ASP A 1 207 ? 2.415 5.622 16.946 1.00 66.81 207 ASP A CA 1
ATOM 1608 C C . ASP A 1 207 ? 3.529 5.078 16.032 1.00 66.81 207 ASP A C 1
ATOM 1610 O O . ASP A 1 207 ? 4.136 5.842 15.283 1.00 66.81 207 ASP A O 1
ATOM 1614 N N . ILE A 1 208 ? 3.775 3.761 16.049 1.00 62.62 208 ILE A N 1
ATOM 1615 C CA . ILE A 1 208 ? 4.789 3.113 15.198 1.00 62.62 208 ILE A CA 1
ATOM 1616 C C . ILE A 1 208 ? 4.363 3.114 13.724 1.00 62.62 208 ILE A C 1
ATOM 1618 O O . ILE A 1 208 ? 5.174 3.425 12.859 1.00 62.62 208 ILE A O 1
ATOM 1622 N N . LEU A 1 209 ? 3.096 2.815 13.420 1.00 53.22 209 LEU A N 1
ATOM 1623 C CA . LEU A 1 209 ? 2.573 2.841 12.047 1.00 53.22 209 LEU A CA 1
ATOM 1624 C C . LEU A 1 209 ? 2.602 4.251 11.441 1.00 53.22 209 LEU A C 1
ATOM 1626 O O . LEU A 1 209 ? 2.876 4.403 10.254 1.00 53.22 209 LEU A O 1
ATOM 1630 N N . THR A 1 210 ? 2.360 5.276 12.260 1.00 64.19 210 THR A N 1
ATOM 1631 C CA . THR A 1 210 ? 2.470 6.680 11.841 1.00 64.19 210 THR A CA 1
ATOM 1632 C C . THR A 1 210 ? 3.922 7.021 11.501 1.00 64.19 210 THR A C 1
ATOM 1634 O O . THR A 1 210 ? 4.187 7.541 10.422 1.00 64.19 210 THR A O 1
ATOM 1637 N N . GLN A 1 211 ? 4.877 6.629 12.351 1.00 65.38 211 GLN A N 1
ATOM 1638 C CA . GLN A 1 211 ? 6.310 6.804 12.074 1.00 65.38 211 GLN A CA 1
ATOM 1639 C C . GLN A 1 211 ? 6.758 6.049 10.813 1.00 65.38 211 GLN A C 1
ATOM 1641 O O . GLN A 1 211 ? 7.563 6.561 10.041 1.00 65.38 211 GLN A O 1
ATOM 1646 N N . TYR A 1 212 ? 6.191 4.867 10.565 1.00 58.09 212 TYR A N 1
ATOM 1647 C CA . TYR A 1 212 ? 6.418 4.081 9.352 1.00 58.09 212 TYR A CA 1
ATOM 1648 C C . TYR A 1 212 ? 5.979 4.780 8.069 1.00 58.09 212 TYR A C 1
ATOM 1650 O O . TYR A 1 212 ? 6.602 4.597 7.030 1.00 58.09 212 TYR A O 1
ATOM 1658 N N . SER A 1 213 ? 4.894 5.555 8.127 1.00 52.59 213 SER A N 1
ATOM 1659 C CA . SER A 1 213 ? 4.396 6.293 6.963 1.00 52.59 213 SER A CA 1
ATOM 1660 C C . SER A 1 213 ? 5.250 7.514 6.608 1.00 52.59 213 SER A C 1
ATOM 1662 O O . SER A 1 213 ? 5.124 8.047 5.509 1.00 52.59 213 SER A O 1
ATOM 1664 N N . GLU A 1 214 ? 6.121 7.947 7.524 1.00 55.38 214 GLU A N 1
ATOM 1665 C CA . GLU A 1 214 ? 6.906 9.179 7.411 1.00 55.38 214 GLU A CA 1
ATOM 1666 C C . GLU A 1 214 ? 8.414 8.936 7.202 1.00 55.38 214 GLU A C 1
ATOM 1668 O O . GLU A 1 214 ? 9.142 9.888 6.917 1.00 55.38 214 GLU A O 1
ATOM 1673 N N . ALA A 1 215 ? 8.904 7.695 7.324 1.00 47.16 215 ALA A N 1
ATOM 1674 C CA . ALA A 1 215 ? 10.331 7.366 7.277 1.00 47.16 215 ALA A CA 1
ATOM 1675 C C . ALA A 1 215 ? 10.681 6.320 6.202 1.00 47.16 215 ALA A C 1
ATOM 1677 O O . ALA A 1 215 ? 9.899 5.415 5.918 1.00 47.16 215 ALA A O 1
ATOM 1678 N N . GLU A 1 216 ? 11.894 6.413 5.640 1.00 53.06 216 GLU A N 1
ATOM 1679 C CA . GLU A 1 216 ? 12.501 5.324 4.861 1.00 53.06 216 GLU A CA 1
ATOM 1680 C C . GLU A 1 216 ? 12.605 4.052 5.719 1.00 53.06 216 GLU A C 1
ATOM 1682 O O . GLU A 1 216 ? 12.876 4.113 6.921 1.00 53.06 216 GLU A O 1
ATOM 1687 N N . ILE A 1 217 ? 12.375 2.899 5.085 1.00 55.09 217 ILE A N 1
ATOM 1688 C CA . ILE A 1 217 ? 12.289 1.572 5.711 1.00 55.09 217 ILE A CA 1
ATOM 1689 C C . ILE A 1 217 ? 13.475 1.343 6.666 1.00 55.09 217 ILE A C 1
ATOM 1691 O O . ILE A 1 217 ? 14.622 1.209 6.243 1.00 55.09 217 ILE A O 1
ATOM 1695 N N . ASN A 1 218 ? 13.186 1.277 7.970 1.00 74.69 218 ASN A N 1
ATOM 1696 C CA . ASN A 1 218 ? 14.162 1.014 9.024 1.00 74.69 218 ASN A CA 1
ATOM 1697 C C . ASN A 1 218 ? 13.972 -0.413 9.558 1.00 74.69 218 ASN A C 1
ATOM 1699 O O . ASN A 1 218 ? 12.927 -0.743 10.115 1.00 74.69 218 ASN A O 1
ATOM 1703 N N . VAL A 1 219 ? 15.011 -1.241 9.439 1.00 74.69 219 VAL A N 1
ATOM 1704 C CA . VAL A 1 219 ? 15.036 -2.638 9.913 1.00 74.69 219 VAL A CA 1
ATOM 1705 C C . VAL A 1 219 ? 14.732 -2.752 11.417 1.00 74.69 219 VAL A C 1
ATOM 1707 O O . VAL A 1 219 ? 14.129 -3.729 11.857 1.00 74.69 219 VAL A O 1
ATOM 1710 N N . GLU A 1 220 ? 15.101 -1.754 12.224 1.00 76.62 220 GLU A N 1
ATOM 1711 C CA . GLU A 1 220 ? 14.761 -1.730 13.654 1.00 76.62 220 GLU A CA 1
ATOM 1712 C C . GLU A 1 220 ? 13.262 -1.508 13.885 1.00 76.62 220 GLU A C 1
ATOM 1714 O O . GLU A 1 220 ? 12.686 -2.121 14.785 1.00 76.62 220 GLU A O 1
ATOM 1719 N N . LEU A 1 221 ? 12.616 -0.689 13.046 1.00 68.62 221 LEU A N 1
ATOM 1720 C CA . LEU A 1 221 ? 11.168 -0.498 13.099 1.00 68.62 221 LEU A CA 1
ATOM 1721 C C . LEU A 1 221 ? 10.430 -1.772 12.660 1.00 68.62 221 LEU A C 1
ATOM 1723 O O . LEU A 1 221 ? 9.384 -2.067 13.234 1.00 68.62 221 LEU A O 1
ATOM 1727 N N . GLU A 1 222 ? 10.978 -2.562 11.726 1.00 70.44 222 GLU A N 1
ATOM 1728 C CA . GLU A 1 222 ? 10.366 -3.836 11.298 1.00 70.44 222 GLU A CA 1
ATOM 1729 C C . GLU A 1 222 ? 10.359 -4.840 12.444 1.00 70.44 222 GLU A C 1
ATOM 1731 O O . GLU A 1 222 ? 9.319 -5.425 12.753 1.00 70.44 222 GLU A O 1
ATOM 1736 N N . ALA A 1 223 ? 11.496 -4.978 13.130 1.00 78.69 223 ALA A N 1
ATOM 1737 C CA . ALA A 1 223 ? 11.616 -5.842 14.295 1.00 78.69 223 ALA A CA 1
ATOM 1738 C C . ALA A 1 223 ? 10.719 -5.375 15.457 1.00 78.69 223 ALA A C 1
ATOM 1740 O O . ALA A 1 223 ? 10.096 -6.205 16.125 1.00 78.69 223 ALA A O 1
ATOM 1741 N N . GLU A 1 224 ? 10.612 -4.060 15.698 1.00 78.88 224 GLU A N 1
ATOM 1742 C CA . GLU A 1 224 ? 9.707 -3.534 16.726 1.00 78.88 224 GLU A CA 1
ATOM 1743 C C . GLU A 1 224 ? 8.236 -3.765 16.351 1.00 78.88 224 GLU A C 1
ATOM 1745 O O . GLU A 1 224 ? 7.448 -4.168 17.208 1.00 78.88 224 GLU A O 1
ATOM 1750 N N . LEU A 1 225 ? 7.863 -3.583 15.080 1.00 70.12 225 LEU A N 1
ATOM 1751 C CA . LEU A 1 225 ? 6.514 -3.849 14.584 1.00 70.12 225 LEU A CA 1
ATOM 1752 C C . LEU A 1 225 ? 6.164 -5.339 14.690 1.00 70.12 225 LEU A C 1
ATOM 1754 O O . LEU A 1 225 ? 5.065 -5.674 15.122 1.00 70.12 225 LEU A O 1
ATOM 1758 N N . GLU A 1 226 ? 7.084 -6.237 14.338 1.00 78.44 226 GLU A N 1
ATOM 1759 C CA . GLU A 1 226 ? 6.899 -7.684 14.470 1.00 78.44 226 GLU A CA 1
ATOM 1760 C C . GLU A 1 226 ? 6.732 -8.093 15.937 1.00 78.44 226 GLU A C 1
ATOM 1762 O O . GLU A 1 226 ? 5.789 -8.805 16.288 1.00 78.44 226 GLU A O 1
ATOM 1767 N N . GLN A 1 227 ? 7.591 -7.590 16.828 1.00 80.25 227 GLN A N 1
ATOM 1768 C CA . GLN A 1 227 ? 7.457 -7.828 18.264 1.00 80.25 227 GLN A CA 1
ATOM 1769 C C . GLN A 1 227 ? 6.115 -7.312 18.795 1.00 80.25 227 GLN A C 1
ATOM 1771 O O . GLN A 1 227 ? 5.480 -7.971 19.621 1.00 80.25 227 GLN A O 1
ATOM 1776 N N . LEU A 1 228 ? 5.674 -6.145 18.326 1.00 70.56 228 LEU A N 1
ATOM 1777 C CA . LEU A 1 228 ? 4.410 -5.551 18.732 1.00 70.56 228 LEU A CA 1
ATOM 1778 C C . LEU A 1 228 ? 3.204 -6.319 18.182 1.00 70.56 228 LEU A C 1
ATOM 1780 O O . LEU A 1 228 ? 2.222 -6.478 18.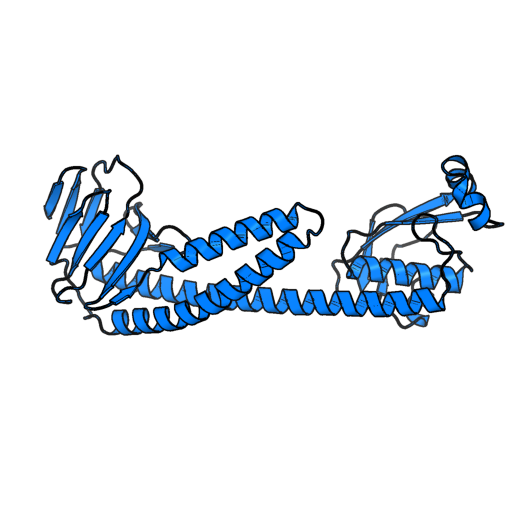899 1.00 70.56 228 LEU A O 1
ATOM 1784 N N . ASN A 1 229 ? 3.282 -6.833 16.954 1.00 68.81 229 ASN A N 1
ATOM 1785 C CA . ASN A 1 229 ? 2.249 -7.692 16.379 1.00 68.81 229 ASN A CA 1
ATOM 1786 C C . ASN A 1 229 ? 2.129 -8.994 17.176 1.00 68.81 229 ASN A C 1
ATOM 1788 O O . ASN A 1 229 ? 1.027 -9.343 17.572 1.00 68.81 229 ASN A O 1
ATOM 1792 N N . ASN A 1 230 ? 3.245 -9.628 17.550 1.00 75.00 230 ASN A N 1
ATOM 1793 C CA . ASN A 1 230 ? 3.222 -10.802 18.429 1.00 75.00 230 ASN A CA 1
ATOM 1794 C C . ASN A 1 230 ? 2.604 -10.490 19.807 1.00 75.00 230 ASN A C 1
ATOM 1796 O O . ASN A 1 230 ? 1.868 -11.299 20.369 1.00 75.00 230 ASN A O 1
ATOM 1800 N N . GLN A 1 231 ? 2.882 -9.305 20.365 1.00 70.00 231 GLN A N 1
ATOM 1801 C CA . GLN A 1 231 ? 2.244 -8.850 21.606 1.00 70.00 231 GLN A CA 1
ATOM 1802 C C . GLN A 1 231 ? 0.749 -8.581 21.428 1.00 70.00 231 GLN A C 1
ATOM 1804 O O . GLN A 1 231 ? -0.012 -8.820 22.360 1.00 70.00 231 GLN A O 1
ATOM 1809 N N . LEU A 1 232 ? 0.327 -8.085 20.264 1.00 59.34 232 LEU A N 1
ATOM 1810 C CA . LEU A 1 232 ? -1.077 -7.861 19.934 1.00 59.34 232 LEU A CA 1
ATOM 1811 C C . LEU A 1 232 ? -1.825 -9.159 19.709 1.00 59.34 232 LEU A C 1
ATOM 1813 O O . LEU A 1 232 ? -2.936 -9.256 20.201 1.00 59.34 232 LEU A O 1
ATOM 1817 N N . ASP A 1 233 ? -1.233 -10.136 19.031 1.00 66.69 233 ASP A N 1
ATOM 1818 C CA . ASP A 1 233 ? -1.839 -11.450 18.833 1.00 66.69 233 ASP A CA 1
ATOM 1819 C C . ASP A 1 233 ? -2.065 -12.123 20.190 1.00 66.69 233 ASP A C 1
ATOM 1821 O O . ASP A 1 233 ? -3.184 -12.524 20.502 1.00 66.69 233 ASP A O 1
ATOM 1825 N N . GLN A 1 234 ? -1.053 -12.115 21.065 1.00 71.81 234 GLN A N 1
ATOM 1826 C CA . GLN A 1 234 ? -1.206 -12.616 22.432 1.00 71.81 234 GLN A CA 1
ATOM 1827 C C . GLN A 1 234 ? -2.245 -11.812 23.228 1.00 71.81 234 GLN A C 1
ATOM 1829 O O . GLN A 1 234 ? -3.080 -12.395 23.916 1.00 71.81 234 GLN A O 1
ATOM 1834 N N . ALA A 1 235 ? -2.220 -10.479 23.132 1.00 58.03 235 ALA A N 1
ATOM 1835 C CA . ALA A 1 235 ? -3.188 -9.627 23.814 1.00 58.03 235 ALA A CA 1
ATOM 1836 C C . ALA A 1 235 ? -4.604 -9.792 23.251 1.00 58.03 235 ALA A C 1
ATOM 1838 O O . ALA A 1 235 ? -5.547 -9.606 24.001 1.00 58.03 235 ALA A O 1
ATOM 1839 N N . MET A 1 236 ? -4.767 -10.139 21.971 1.00 57.22 236 MET A N 1
ATOM 1840 C CA . MET A 1 236 ? -6.045 -10.437 21.328 1.00 57.22 236 MET A CA 1
ATOM 1841 C C . MET A 1 236 ? -6.582 -11.795 21.756 1.00 57.22 236 MET A C 1
ATOM 1843 O O . MET A 1 236 ? -7.771 -11.888 22.027 1.00 57.22 236 MET A O 1
ATOM 1847 N N . GLU A 1 237 ? -5.742 -12.826 21.856 1.00 66.88 237 GLU A N 1
ATOM 1848 C CA . GLU A 1 237 ? -6.140 -14.118 22.429 1.00 66.88 237 GLU A CA 1
ATOM 1849 C C . GLU A 1 237 ? -6.556 -13.958 23.900 1.00 66.88 237 GLU A C 1
ATOM 1851 O O . GLU A 1 237 ? -7.587 -14.485 24.338 1.00 66.88 237 GLU A O 1
ATOM 1856 N N . ASP A 1 238 ? -5.784 -13.174 24.658 1.00 61.41 238 ASP A N 1
ATOM 1857 C CA . ASP A 1 238 ? -6.100 -12.831 26.040 1.00 61.41 238 ASP A CA 1
ATOM 1858 C C . ASP A 1 238 ? -7.379 -11.982 26.122 1.00 61.41 238 ASP A C 1
ATOM 1860 O O . ASP A 1 238 ? -8.212 -12.237 26.991 1.00 61.41 238 ASP A O 1
ATOM 1864 N N . ASP A 1 239 ? -7.579 -11.019 25.216 1.00 56.47 239 ASP A N 1
ATOM 1865 C CA . ASP A 1 239 ? -8.774 -10.172 25.148 1.00 56.47 239 ASP A CA 1
ATOM 1866 C C . ASP A 1 239 ? -10.000 -10.940 24.681 1.00 56.47 239 ASP A C 1
ATOM 1868 O O . ASP A 1 239 ? -11.066 -10.699 25.215 1.00 56.47 239 ASP A O 1
ATOM 1872 N N . GLU A 1 240 ? -9.909 -11.873 23.738 1.00 57.72 240 GLU A N 1
ATOM 1873 C CA . GLU A 1 240 ? -11.041 -12.709 23.329 1.00 57.72 240 GLU A CA 1
ATOM 1874 C C . GLU A 1 240 ? -11.476 -13.596 24.503 1.00 57.72 240 GLU A C 1
ATOM 1876 O O . GLU A 1 240 ? -12.652 -13.626 24.874 1.00 57.72 240 GLU A O 1
ATOM 1881 N N . SER A 1 241 ? -10.507 -14.210 25.190 1.00 63.81 241 SER A N 1
ATOM 1882 C CA . SER A 1 241 ? -10.724 -14.957 26.433 1.00 63.81 241 SER A CA 1
ATOM 1883 C C . SER A 1 241 ? -11.301 -14.081 27.553 1.00 63.81 241 SER A C 1
ATOM 1885 O O . SER A 1 241 ? -12.200 -14.507 28.285 1.00 63.81 241 SER A O 1
ATOM 1887 N N . ASN A 1 242 ? -10.821 -12.845 27.705 1.00 54.50 242 ASN A N 1
ATOM 1888 C CA . ASN A 1 242 ? -11.311 -11.902 28.709 1.00 54.50 242 ASN A CA 1
ATOM 1889 C C . ASN A 1 242 ? -12.677 -11.319 28.336 1.00 54.50 242 ASN A C 1
ATOM 1891 O O . ASN A 1 242 ? -13.512 -11.178 29.220 1.00 54.50 242 ASN A O 1
ATOM 1895 N N . ASN A 1 243 ? -12.938 -11.035 27.065 1.00 51.50 243 ASN A N 1
ATOM 1896 C CA . ASN A 1 243 ? -14.202 -10.525 26.548 1.00 51.50 243 ASN A CA 1
ATOM 1897 C C . ASN A 1 243 ? -15.293 -11.572 26.711 1.00 51.50 243 ASN A C 1
ATOM 1899 O O . ASN A 1 243 ? -16.366 -11.228 27.187 1.00 51.50 243 ASN A O 1
ATOM 1903 N N . GLU A 1 244 ? -15.021 -12.846 26.422 1.00 60.69 244 GLU A N 1
ATOM 1904 C CA . GLU A 1 244 ? -15.970 -13.930 26.693 1.00 60.69 244 GLU A CA 1
ATOM 1905 C C . GLU A 1 244 ? -16.227 -14.100 28.200 1.00 60.69 244 GLU A C 1
ATOM 1907 O O . GLU A 1 244 ? -17.373 -14.281 28.613 1.00 60.69 244 GLU A O 1
ATOM 1912 N N . LYS A 1 245 ? -15.209 -13.939 29.061 1.00 58.44 245 LYS A N 1
ATOM 1913 C CA . LYS A 1 245 ? -15.405 -13.923 30.527 1.00 58.44 245 LYS A CA 1
ATOM 1914 C C . LYS A 1 245 ? -16.229 -12.723 30.996 1.00 58.44 245 LYS A C 1
ATOM 1916 O O . LYS A 1 245 ? -17.158 -12.904 31.777 1.00 58.44 245 LYS A O 1
ATOM 1921 N N . ILE A 1 246 ? -15.913 -11.512 30.531 1.00 50.78 246 ILE A N 1
ATOM 1922 C CA . ILE A 1 246 ? -16.645 -10.278 30.852 1.00 50.78 246 ILE A CA 1
ATOM 1923 C C . ILE A 1 246 ? -18.085 -10.397 30.361 1.00 50.78 246 ILE A C 1
ATOM 1925 O O . ILE A 1 246 ? -19.009 -10.091 31.104 1.00 50.78 246 ILE A O 1
ATOM 1929 N N . LYS A 1 247 ? -18.288 -10.856 29.128 1.00 54.59 247 LYS A N 1
ATOM 1930 C CA . LYS A 1 247 ? -19.603 -11.061 28.529 1.00 54.59 247 LYS A CA 1
ATOM 1931 C C . LYS A 1 247 ? -20.410 -12.075 29.327 1.00 54.59 247 LYS A C 1
ATOM 1933 O O . LYS A 1 247 ? -21.514 -11.743 29.736 1.00 54.59 247 LYS A O 1
ATOM 1938 N N . SER A 1 248 ? -19.845 -13.244 29.635 1.00 62.78 248 SER A N 1
ATOM 1939 C CA . SER A 1 248 ? -20.497 -14.245 30.488 1.00 62.78 248 SER A CA 1
ATOM 1940 C C . SER A 1 248 ? -20.843 -13.688 31.873 1.00 62.78 248 SER A C 1
ATOM 1942 O O . SER A 1 248 ? -21.909 -13.995 32.405 1.00 62.78 248 SER A O 1
ATOM 1944 N N . GLU A 1 249 ? -19.970 -12.874 32.467 1.00 57.66 249 GLU A N 1
ATOM 1945 C CA . GLU A 1 249 ? -20.217 -12.230 33.759 1.00 57.66 249 GLU A CA 1
ATOM 1946 C C . GLU A 1 249 ? -21.363 -11.210 33.649 1.00 57.66 249 GLU A C 1
ATOM 1948 O O . GLU A 1 249 ? -22.322 -11.271 34.413 1.00 57.66 249 GLU A O 1
ATOM 1953 N N . ILE A 1 250 ? -21.328 -10.320 32.657 1.00 52.38 250 ILE A N 1
ATOM 1954 C CA . ILE A 1 250 ? -22.362 -9.309 32.392 1.00 52.38 250 ILE A CA 1
ATOM 1955 C C . ILE A 1 250 ? -23.719 -9.951 32.054 1.00 52.38 250 ILE A C 1
ATOM 1957 O O . ILE A 1 250 ? -24.779 -9.443 32.441 1.00 52.38 250 ILE A O 1
ATOM 1961 N N . GLU A 1 251 ? -23.717 -11.054 31.310 1.00 59.84 251 GLU A N 1
ATOM 1962 C CA . GLU A 1 251 ? -24.908 -11.846 30.999 1.00 59.84 251 GLU A CA 1
ATOM 1963 C C . GLU A 1 251 ? -25.489 -12.511 32.252 1.00 59.84 251 GLU A C 1
ATOM 1965 O O . GLU A 1 251 ? -26.706 -12.666 32.340 1.00 59.84 251 GLU A O 1
ATOM 1970 N N . SER A 1 252 ? -24.653 -12.827 33.247 1.00 64.56 252 SER A N 1
ATOM 1971 C CA . SER A 1 252 ? -25.088 -13.383 34.534 1.00 64.56 252 SER A CA 1
ATOM 1972 C C . SER A 1 252 ? -25.698 -12.350 35.490 1.00 64.56 252 SER A C 1
ATOM 1974 O O . SER A 1 252 ? -26.328 -12.725 36.483 1.00 64.56 252 SER A O 1
ATOM 1976 N N . TRP A 1 253 ? -25.535 -11.051 35.213 1.00 59.00 253 TRP A N 1
ATOM 1977 C CA . TRP A 1 253 ? -26.081 -10.003 36.073 1.00 59.00 253 TRP A CA 1
ATOM 1978 C C . TRP A 1 253 ? -27.612 -10.010 36.066 1.00 59.00 253 TRP A C 1
ATOM 1980 O O . TRP A 1 253 ? -28.231 -10.229 35.019 1.00 59.00 253 TRP A O 1
ATOM 1990 N N . PRO A 1 254 ? -28.248 -9.715 37.214 1.00 61.81 254 PRO A N 1
ATOM 1991 C CA . PRO A 1 254 ? -29.696 -9.583 37.271 1.00 61.81 254 PRO A CA 1
ATOM 1992 C C . PRO A 1 254 ? -30.178 -8.458 36.342 1.00 61.81 254 PRO A C 1
ATOM 1994 O O . PRO A 1 254 ? -29.476 -7.470 36.131 1.00 61.81 254 PRO A O 1
ATOM 1997 N N . GLU A 1 255 ? -31.407 -8.576 35.820 1.00 58.84 255 GLU A N 1
ATOM 1998 C CA . GLU A 1 255 ? -32.020 -7.576 34.918 1.00 58.84 255 GLU A CA 1
ATOM 1999 C C . GLU A 1 255 ? -32.013 -6.152 35.489 1.00 58.84 255 GLU A C 1
ATOM 2001 O O . GLU A 1 255 ? -32.051 -5.174 34.744 1.00 58.84 255 GLU A O 1
ATOM 2006 N N . LYS A 1 256 ? -31.987 -6.034 36.819 1.00 53.28 256 LYS A N 1
ATOM 2007 C CA . LYS A 1 256 ? -31.848 -4.773 37.535 1.00 53.28 256 LYS A CA 1
ATOM 2008 C C . LYS A 1 256 ? -30.805 -4.938 38.622 1.00 53.28 256 LYS A C 1
ATOM 2010 O O . LYS A 1 256 ? -30.927 -5.822 39.467 1.00 53.28 256 LYS A O 1
ATOM 2015 N N . VAL A 1 257 ? -29.823 -4.051 38.606 1.00 55.22 257 VAL A N 1
ATOM 2016 C CA . VAL A 1 257 ? -28.802 -3.934 39.645 1.00 55.22 257 VAL A CA 1
ATOM 2017 C C . VAL A 1 257 ? -28.886 -2.514 40.195 1.00 55.22 257 VAL A C 1
ATOM 2019 O O . VAL A 1 257 ? -29.081 -1.560 39.443 1.00 55.22 257 VAL A O 1
ATOM 2022 N N . THR A 1 258 ? -28.803 -2.366 41.509 1.00 57.62 258 THR A N 1
ATOM 2023 C CA . THR A 1 258 ? -28.897 -1.088 42.211 1.00 57.62 258 THR A CA 1
ATOM 2024 C C . THR A 1 258 ? -27.535 -0.701 42.769 1.00 57.62 258 THR A C 1
ATOM 2026 O O . THR A 1 258 ? -26.777 -1.541 43.253 1.00 57.62 258 THR A O 1
ATOM 2029 N N . VAL A 1 259 ? -27.203 0.589 42.726 1.00 59.31 259 VAL A N 1
ATOM 2030 C CA . VAL A 1 259 ? -25.985 1.096 43.367 1.00 59.31 259 VAL A CA 1
ATOM 2031 C C . VAL A 1 259 ? -26.168 1.042 44.882 1.00 59.31 259 VAL A C 1
ATOM 2033 O O . VAL A 1 259 ? -26.999 1.756 45.440 1.00 59.31 259 VAL A O 1
ATOM 2036 N N . LYS A 1 260 ? -25.372 0.203 45.549 1.00 69.12 260 LYS A N 1
ATOM 2037 C CA . LYS A 1 260 ? -25.323 0.087 47.012 1.00 69.12 260 LYS A CA 1
ATOM 2038 C C . LYS A 1 260 ? -24.573 1.254 47.632 1.00 69.12 260 LYS A C 1
ATOM 2040 O O . LYS A 1 260 ? -24.965 1.770 48.673 1.00 69.12 260 LYS A O 1
ATOM 2045 N N . GLN A 1 261 ? -23.449 1.616 47.018 1.00 70.44 261 GLN A N 1
ATOM 2046 C CA . GLN A 1 261 ? -22.532 2.624 47.530 1.00 70.44 261 GLN A CA 1
ATOM 2047 C C . GLN A 1 261 ? -21.715 3.212 46.380 1.00 70.44 261 GLN A C 1
ATOM 2049 O O . GLN A 1 261 ? -21.219 2.470 45.541 1.00 70.44 261 GLN A O 1
ATOM 2054 N N . ALA A 1 262 ? -21.523 4.527 46.380 1.00 66.44 262 ALA A N 1
ATOM 2055 C CA . ALA A 1 262 ? -20.518 5.195 45.563 1.00 66.44 262 ALA A CA 1
ATOM 2056 C C . ALA A 1 262 ? -19.559 5.945 46.494 1.00 66.44 262 ALA A C 1
ATOM 2058 O O . ALA A 1 262 ? -20.004 6.599 47.436 1.00 66.44 262 ALA A O 1
ATOM 2059 N N . SER A 1 263 ? -18.254 5.822 46.276 1.00 67.50 263 SER A N 1
ATOM 2060 C CA . SER A 1 263 ? -17.231 6.474 47.098 1.00 67.50 263 SER A CA 1
ATOM 2061 C C . SER A 1 263 ? -16.064 6.927 46.237 1.00 67.50 263 SER A C 1
ATOM 2063 O O . SER A 1 263 ? -15.544 6.133 45.457 1.00 67.50 263 SER A O 1
ATOM 2065 N N . LEU A 1 264 ? -15.625 8.170 46.412 1.00 61.44 264 LEU A N 1
ATOM 2066 C CA . LEU A 1 264 ? -14.381 8.655 45.828 1.00 61.44 264 LEU A CA 1
ATOM 2067 C C . LEU A 1 264 ? -13.204 8.154 46.682 1.00 61.44 264 LEU A C 1
ATOM 2069 O O . LEU A 1 264 ? -13.190 8.342 47.898 1.00 61.44 264 LEU A O 1
ATOM 2073 N N . LEU A 1 265 ? -12.255 7.468 46.058 1.00 67.81 265 LEU A N 1
ATOM 2074 C CA . LEU A 1 265 ? -10.993 7.040 46.656 1.00 67.81 265 LEU A CA 1
ATOM 2075 C C . LEU A 1 265 ? -9.880 8.035 46.292 1.00 67.81 265 LEU A C 1
ATOM 2077 O O . LEU A 1 265 ? -10.060 8.925 45.456 1.00 67.81 265 LEU A O 1
ATOM 2081 N N . GLU A 1 266 ? -8.705 7.854 46.896 1.00 65.19 266 GLU A N 1
ATOM 2082 C CA . GLU A 1 266 ? -7.500 8.611 46.547 1.00 65.19 266 GLU A CA 1
ATOM 2083 C C . GLU A 1 266 ? -7.192 8.524 45.040 1.00 65.19 266 GLU A C 1
ATOM 2085 O O . GLU A 1 266 ? -7.460 7.512 44.392 1.00 65.19 266 GLU A O 1
ATOM 2090 N N . ASN A 1 267 ? -6.586 9.581 44.487 1.00 58.94 267 ASN A N 1
ATOM 2091 C CA . ASN A 1 267 ? -6.230 9.700 43.065 1.00 58.94 267 ASN A CA 1
ATOM 2092 C C . ASN A 1 267 ? -7.428 9.736 42.099 1.00 58.94 267 ASN A C 1
ATOM 2094 O O . ASN A 1 267 ? -7.338 9.203 40.992 1.00 58.94 267 ASN A O 1
ATOM 2098 N N . ASN A 1 268 ? -8.527 10.385 42.497 1.00 58.94 268 ASN A N 1
ATOM 2099 C CA . ASN A 1 268 ? -9.698 10.608 41.644 1.00 58.94 268 ASN A CA 1
ATOM 2100 C C . ASN A 1 268 ? -10.334 9.305 41.125 1.00 58.94 268 ASN A C 1
ATOM 2102 O O . ASN A 1 268 ? -10.716 9.199 39.957 1.00 58.94 268 ASN A O 1
ATOM 2106 N N . VAL A 1 269 ? -10.426 8.290 41.988 1.00 56.59 269 VAL A N 1
ATOM 2107 C CA . VAL A 1 269 ? -11.028 7.002 41.627 1.00 56.59 269 VAL A CA 1
ATOM 2108 C C . VAL A 1 269 ? -12.431 6.911 42.203 1.00 56.59 269 VAL A C 1
ATOM 2110 O O . VAL A 1 269 ? -12.605 6.805 43.412 1.00 56.59 269 VAL A O 1
ATOM 2113 N N . LEU A 1 270 ? -13.454 6.925 41.354 1.00 62.91 270 LEU A N 1
ATOM 2114 C CA . LEU A 1 270 ? -14.828 6.692 41.787 1.00 62.91 270 LEU A CA 1
ATOM 2115 C C . LEU A 1 270 ? -15.085 5.185 41.871 1.00 62.91 270 LEU A C 1
ATOM 2117 O O . LEU A 1 270 ? -15.104 4.492 40.854 1.00 62.91 270 LEU A O 1
ATOM 2121 N N . LYS A 1 271 ? -15.308 4.688 43.088 1.00 69.38 271 LYS A N 1
ATOM 2122 C CA . LYS A 1 271 ? -15.698 3.307 43.366 1.00 69.38 271 LYS A CA 1
ATOM 2123 C C . LYS A 1 271 ? -17.216 3.181 43.471 1.00 69.38 271 LYS A C 1
ATOM 2125 O O . LYS A 1 271 ? -17.811 3.823 44.331 1.00 69.38 271 LYS A O 1
ATOM 2130 N N . ILE A 1 272 ? -17.833 2.326 42.656 1.00 69.31 272 ILE A N 1
ATOM 2131 C CA . ILE A 1 272 ? -19.281 2.052 42.666 1.00 69.31 272 ILE A CA 1
ATOM 2132 C C . ILE A 1 272 ? -19.511 0.587 43.040 1.00 69.31 272 ILE A C 1
ATOM 2134 O O . ILE A 1 272 ? -19.144 -0.305 42.284 1.00 69.31 272 ILE A O 1
ATOM 2138 N N . VAL A 1 273 ? -20.123 0.337 44.195 1.00 66.00 273 VAL A N 1
ATOM 2139 C CA . VAL A 1 273 ? -20.512 -0.988 44.697 1.00 66.00 273 VAL A CA 1
ATOM 2140 C C . VAL A 1 273 ? -21.977 -1.241 44.356 1.00 66.00 273 VAL A C 1
ATOM 2142 O O . VAL A 1 273 ? -22.826 -0.388 44.622 1.00 66.00 273 VAL A O 1
ATOM 2145 N N . LEU A 1 274 ? -22.285 -2.419 43.818 1.00 63.50 274 LEU A N 1
ATOM 2146 C CA . LEU A 1 274 ? -23.646 -2.823 43.459 1.00 63.50 274 LEU A CA 1
ATO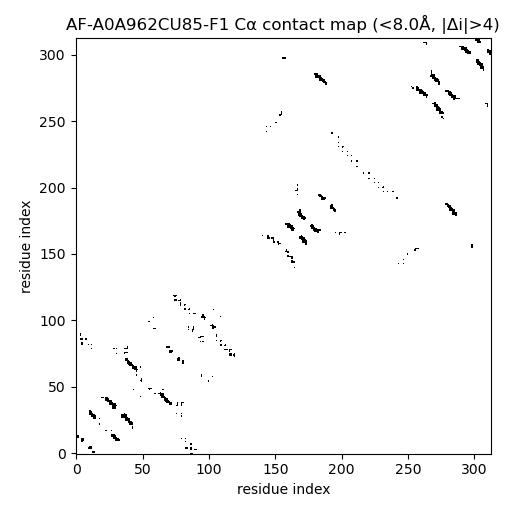M 2147 C C . LEU A 1 274 ? -24.271 -3.716 44.547 1.00 63.50 274 LEU A C 1
ATOM 2149 O O . LEU A 1 274 ? -23.564 -4.444 45.242 1.00 63.50 274 LEU A O 1
ATOM 2153 N N . SER A 1 275 ? -25.587 -3.626 44.753 1.00 68.94 275 SER A N 1
ATOM 2154 C CA . SER A 1 275 ? -26.269 -4.279 45.884 1.00 68.94 275 SER A CA 1
ATOM 2155 C C . SER A 1 275 ? -26.442 -5.779 45.690 1.00 68.94 275 SER A C 1
ATOM 2157 O O . SER A 1 275 ? -26.341 -6.538 46.651 1.00 68.94 275 SER A O 1
ATOM 2159 N N . GLU A 1 276 ? -26.715 -6.191 44.458 1.00 70.06 276 GLU A N 1
ATOM 2160 C CA . GLU A 1 276 ? -27.067 -7.555 44.076 1.00 70.06 276 GLU A CA 1
ATOM 2161 C C . GLU A 1 276 ? -25.843 -8.374 43.644 1.00 70.06 276 GLU A C 1
ATOM 2163 O O . GLU A 1 276 ? -25.929 -9.595 43.535 1.00 70.06 276 GLU A O 1
ATOM 2168 N N . LEU A 1 277 ? -24.698 -7.717 43.441 1.00 57.22 277 LEU A N 1
ATOM 2169 C CA . LEU A 1 277 ? -23.420 -8.343 43.108 1.00 57.22 277 LEU A CA 1
ATOM 2170 C C . LEU A 1 277 ? -22.488 -8.200 44.312 1.00 57.22 277 LEU A C 1
ATOM 2172 O O . LEU A 1 277 ? -21.733 -7.235 44.444 1.00 57.22 277 LEU A O 1
ATOM 2176 N N . ASP A 1 278 ? -22.606 -9.134 45.253 1.00 53.38 278 ASP A N 1
ATOM 2177 C CA . ASP A 1 278 ? -21.909 -9.054 46.532 1.00 53.38 278 ASP A CA 1
ATOM 2178 C C . ASP A 1 278 ? -20.383 -9.071 46.302 1.00 53.38 278 ASP A C 1
ATOM 2180 O O . ASP A 1 278 ? -19.821 -10.072 45.859 1.00 53.38 278 ASP A O 1
ATOM 2184 N N . LYS A 1 279 ? -19.716 -7.949 46.623 1.00 56.50 279 LYS A N 1
ATOM 2185 C CA . LYS A 1 279 ? -18.272 -7.664 46.439 1.00 56.50 279 LYS A CA 1
ATOM 2186 C C . LYS A 1 279 ? -17.808 -7.266 45.025 1.00 56.50 279 LYS A C 1
ATOM 2188 O O . LYS A 1 279 ? -16.613 -7.009 44.878 1.00 56.50 279 LYS A O 1
ATOM 2193 N N . THR A 1 280 ? -18.695 -7.126 44.040 1.00 47.97 280 THR A N 1
ATOM 2194 C CA . THR A 1 280 ? -18.342 -6.556 42.724 1.00 47.97 280 THR A CA 1
ATOM 2195 C C . THR A 1 280 ? -18.469 -5.037 42.759 1.00 47.97 280 THR A C 1
ATOM 2197 O O . THR A 1 280 ? -19.448 -4.482 43.269 1.00 47.97 280 THR A O 1
ATOM 2200 N N . TYR A 1 281 ? -17.459 -4.345 42.239 1.00 59.03 281 TYR A N 1
ATOM 2201 C CA . TYR A 1 281 ? -17.468 -2.893 42.147 1.00 59.03 281 TYR A CA 1
ATOM 2202 C C . TYR A 1 281 ? -16.721 -2.406 40.906 1.00 59.03 281 TYR A C 1
ATOM 2204 O O . TYR A 1 281 ? -15.832 -3.085 40.394 1.00 59.03 281 TYR A O 1
ATOM 2212 N N . PHE A 1 282 ? -17.070 -1.208 40.448 1.00 57.12 282 PHE A N 1
ATOM 2213 C CA . PHE A 1 282 ? -16.342 -0.500 39.398 1.00 57.12 282 PHE A CA 1
ATOM 2214 C C . PHE A 1 282 ? -15.405 0.519 40.020 1.00 57.12 282 PHE A C 1
ATOM 2216 O O . PHE A 1 282 ? -15.817 1.220 40.941 1.00 57.12 282 PHE A O 1
ATOM 2223 N N . GLU A 1 283 ? -14.188 0.633 39.497 1.00 52.69 283 GLU A N 1
ATOM 2224 C CA . GLU A 1 283 ? -13.297 1.768 39.740 1.00 52.69 283 GLU A CA 1
ATOM 2225 C C . GLU A 1 283 ? -13.159 2.577 38.449 1.00 52.69 283 GLU A C 1
ATOM 2227 O O . GLU A 1 283 ? -12.713 2.067 37.419 1.00 52.69 283 GLU A O 1
ATOM 2232 N N . LEU A 1 284 ? -13.569 3.842 38.508 1.00 56.12 284 LEU A N 1
ATOM 2233 C CA . LEU A 1 284 ? -13.487 4.796 37.407 1.00 56.12 284 LEU A CA 1
ATOM 2234 C C . LEU A 1 284 ? -12.400 5.822 37.736 1.00 56.12 284 LEU A C 1
ATOM 2236 O O . LEU A 1 284 ? -12.559 6.610 38.665 1.00 56.12 284 LEU A O 1
ATOM 2240 N N . HIS A 1 285 ? -11.300 5.814 36.987 1.00 48.66 285 HIS A N 1
ATOM 2241 C CA . HIS A 1 285 ? -10.175 6.731 37.196 1.00 48.66 285 HIS A CA 1
ATOM 2242 C C . HIS A 1 285 ? -10.372 8.030 36.400 1.00 48.66 285 HIS A C 1
ATOM 2244 O O . HIS A 1 285 ? -10.195 8.019 35.179 1.00 48.66 285 HIS A O 1
ATOM 2250 N N . THR A 1 286 ? -10.718 9.146 37.051 1.00 49.19 286 THR A N 1
ATOM 2251 C CA . THR A 1 286 ? -10.969 10.430 36.369 1.00 49.19 286 THR A CA 1
ATOM 2252 C C . THR A 1 286 ? -9.699 11.277 36.232 1.00 49.19 286 THR A C 1
ATOM 2254 O O . THR A 1 286 ? -8.766 11.190 37.028 1.00 49.19 286 THR A O 1
ATOM 2257 N N . PHE A 1 287 ? -9.643 12.095 35.179 1.00 38.06 287 PHE A N 1
ATOM 2258 C CA . PHE A 1 287 ? -8.413 12.756 34.724 1.00 38.06 287 PHE A CA 1
ATOM 2259 C C . PHE A 1 287 ? -8.076 14.074 35.429 1.00 38.06 287 PHE A C 1
ATOM 2261 O O . PHE A 1 287 ? -6.926 14.502 35.370 1.00 38.06 287 PHE A O 1
ATOM 2268 N N . ASP A 1 288 ? -9.047 14.727 36.064 1.00 40.53 288 ASP A N 1
ATOM 2269 C CA . ASP A 1 288 ? -8.893 16.127 36.453 1.00 40.53 288 ASP A CA 1
ATOM 2270 C C . ASP A 1 288 ? -9.013 16.318 37.966 1.00 40.53 288 ASP A C 1
ATOM 2272 O O . ASP A 1 288 ? -9.929 15.797 38.604 1.00 40.53 288 ASP A O 1
ATOM 2276 N N . SER A 1 289 ? -8.089 17.089 38.543 1.00 39.28 289 SER A N 1
ATOM 2277 C CA . SER A 1 289 ? -8.149 17.550 39.939 1.00 39.28 289 SER A CA 1
ATOM 2278 C C . SER A 1 289 ? -9.274 18.569 40.167 1.00 39.28 289 SER A C 1
ATOM 2280 O O . SER A 1 289 ? -9.498 19.005 41.295 1.00 39.28 289 SER A O 1
ATOM 2282 N N . MET A 1 290 ? -10.017 18.917 39.112 1.00 36.12 290 MET A N 1
ATOM 2283 C CA . MET A 1 290 ? -11.252 19.689 39.164 1.00 36.12 290 MET A CA 1
ATOM 2284 C C . MET A 1 290 ? -12.482 18.817 38.879 1.00 36.12 290 MET A C 1
ATOM 2286 O O . MET A 1 290 ? -13.187 19.007 37.890 1.00 36.12 290 MET A O 1
ATOM 2290 N N . LEU A 1 291 ? -12.806 17.897 39.792 1.00 41.34 291 LEU A N 1
ATOM 2291 C CA . LEU A 1 291 ? -14.181 17.400 39.933 1.00 41.34 291 LEU A CA 1
ATOM 2292 C C . LEU A 1 291 ? -15.063 18.552 40.444 1.00 41.34 291 LEU A C 1
ATOM 2294 O O . LEU A 1 291 ? -15.370 18.641 41.628 1.00 41.34 291 LEU A O 1
ATOM 2298 N N . SER A 1 292 ? -15.427 19.491 39.571 1.00 34.69 292 SER A N 1
ATOM 2299 C CA . SER A 1 292 ? -16.411 20.521 39.908 1.00 34.69 292 SER A CA 1
ATOM 2300 C C . SER A 1 292 ? -17.812 19.993 39.602 1.00 34.69 292 SER A C 1
ATOM 2302 O O . SER A 1 292 ? -18.209 19.896 38.448 1.00 34.69 292 SER A O 1
ATOM 2304 N N . ASP A 1 293 ? -18.523 19.596 40.662 1.00 36.94 293 ASP A N 1
ATOM 2305 C CA . ASP A 1 293 ? -19.951 19.252 40.684 1.00 36.94 293 ASP A CA 1
ATOM 2306 C C . ASP A 1 293 ? -20.429 18.353 39.525 1.00 36.94 293 ASP A C 1
ATOM 2308 O O . ASP A 1 293 ? -21.218 18.764 38.672 1.00 36.94 293 ASP A O 1
ATOM 2312 N N . ILE A 1 294 ? -20.032 17.075 39.531 1.00 38.06 294 ILE A N 1
ATOM 2313 C CA . ILE A 1 294 ? -20.686 16.077 38.669 1.00 38.06 294 ILE A CA 1
ATOM 2314 C C . ILE A 1 294 ? -21.974 15.630 39.363 1.00 38.06 294 ILE A C 1
ATOM 2316 O O . ILE A 1 294 ? -21.939 15.042 40.445 1.00 38.06 294 ILE A O 1
ATOM 2320 N N . THR A 1 295 ? -23.116 15.921 38.738 1.00 36.47 295 THR A N 1
ATOM 2321 C CA . THR A 1 295 ? -24.426 15.429 39.183 1.00 36.47 295 THR A CA 1
ATOM 2322 C C . THR A 1 295 ? -24.800 14.205 38.362 1.00 36.47 295 THR A C 1
ATOM 2324 O O . THR A 1 295 ? -25.269 14.363 37.243 1.00 36.47 295 THR A O 1
ATOM 2327 N N . LEU A 1 296 ? -24.607 12.994 38.884 1.00 36.78 296 LEU A N 1
ATOM 2328 C CA . LEU A 1 296 ? -25.070 11.778 38.206 1.00 36.78 296 LEU A CA 1
ATOM 2329 C C . LEU A 1 296 ? -26.520 11.517 38.616 1.00 36.78 296 LEU A C 1
ATOM 2331 O O . LEU A 1 296 ? -26.793 11.236 39.784 1.00 36.78 296 LEU A O 1
ATOM 2335 N N . GLY A 1 297 ? -27.450 11.674 37.676 1.00 30.52 297 GLY A N 1
ATOM 2336 C CA . GLY A 1 297 ? -28.878 11.468 37.901 1.00 30.52 297 GLY A CA 1
ATOM 2337 C C . GLY A 1 297 ? -29.340 10.116 37.371 1.00 30.52 297 GLY A C 1
ATOM 2338 O O . GLY A 1 297 ? -29.377 9.913 36.164 1.00 30.52 297 GLY A O 1
ATOM 2339 N N . PHE A 1 298 ? -29.739 9.231 38.276 1.00 37.59 298 PHE A N 1
ATOM 2340 C CA . PHE A 1 298 ? -30.501 8.019 37.992 1.00 37.59 298 PHE A CA 1
ATOM 2341 C C . PHE A 1 298 ? -31.955 8.310 38.393 1.00 37.59 298 PHE A C 1
ATOM 2343 O O . PHE A 1 298 ? -32.171 9.056 39.350 1.00 37.59 298 PHE A O 1
ATOM 2350 N N . GLU A 1 299 ? -32.963 7.714 37.747 1.00 35.00 299 GLU A N 1
ATOM 2351 C CA . GLU A 1 299 ? -34.401 7.956 38.032 1.00 35.00 299 GLU A CA 1
ATOM 2352 C C . GLU A 1 299 ? -34.814 7.834 39.521 1.00 35.00 299 GLU A C 1
ATOM 2354 O O . GLU A 1 299 ? -35.922 8.223 39.896 1.00 35.00 299 GLU A O 1
ATOM 2359 N N . ARG A 1 300 ? -33.948 7.296 40.393 1.00 30.45 300 ARG A N 1
ATOM 2360 C CA . ARG A 1 300 ? -34.173 7.172 41.841 1.00 30.45 300 ARG A CA 1
ATOM 2361 C C . ARG A 1 300 ? -33.030 7.638 42.745 1.00 30.45 300 ARG A C 1
ATOM 2363 O O . ARG A 1 300 ? -33.194 7.566 43.958 1.00 30.45 300 ARG A O 1
ATOM 2370 N N . LEU A 1 301 ? -31.890 8.065 42.204 1.00 34.59 301 LEU A N 1
ATOM 2371 C CA . LEU A 1 301 ? -30.718 8.454 42.994 1.00 34.59 301 LEU A CA 1
ATOM 2372 C C . LEU A 1 301 ? -29.990 9.587 42.270 1.00 34.59 301 LEU A C 1
ATOM 2374 O O . LEU A 1 301 ? -29.554 9.404 41.135 1.00 34.59 301 LEU A O 1
ATOM 2378 N N . GLN A 1 302 ? -29.848 10.745 42.908 1.00 39.44 302 GLN A N 1
ATOM 2379 C CA . GLN A 1 302 ? -28.950 11.788 42.425 1.00 39.44 302 GLN A CA 1
ATOM 2380 C C . GLN A 1 302 ? -27.690 11.760 43.275 1.00 39.44 302 GLN A C 1
ATOM 2382 O O . GLN A 1 302 ? -27.766 11.656 44.492 1.00 39.44 302 GLN A O 1
ATOM 2387 N N . PHE A 1 303 ? -26.520 11.841 42.657 1.00 43.66 303 PHE A N 1
ATOM 2388 C CA . PHE A 1 303 ? -25.268 11.969 43.393 1.00 43.66 303 PHE A CA 1
ATOM 2389 C C . PHE A 1 303 ? -24.613 13.290 43.036 1.00 43.66 303 PHE A C 1
ATOM 2391 O O . PHE A 1 303 ? -24.363 13.548 41.862 1.00 43.66 303 PHE A O 1
ATOM 2398 N N . LYS A 1 304 ? -24.316 14.103 44.050 1.00 46.34 304 LYS A N 1
ATOM 2399 C CA . LYS A 1 304 ? -23.418 15.246 43.939 1.00 46.34 304 LYS A CA 1
ATOM 2400 C C . LYS A 1 304 ? -22.014 14.791 44.298 1.00 46.34 304 LYS A C 1
ATOM 2402 O O . LYS A 1 304 ? -21.758 14.465 45.456 1.00 46.34 304 LYS A O 1
ATOM 2407 N N . ILE A 1 305 ? -21.125 14.784 43.316 1.00 47.28 305 ILE A N 1
ATOM 2408 C CA . ILE A 1 305 ? -19.712 14.465 43.516 1.00 47.28 305 ILE A CA 1
ATOM 2409 C C . ILE A 1 305 ? -18.933 15.778 43.570 1.00 47.28 305 ILE A C 1
ATOM 2411 O O . ILE A 1 305 ? -18.941 16.545 42.606 1.00 47.28 305 ILE A O 1
ATOM 2415 N N . THR A 1 306 ? -18.270 16.026 44.696 1.00 47.50 306 THR A N 1
ATOM 2416 C CA . THR A 1 306 ? -17.298 17.109 44.885 1.00 47.50 306 THR A CA 1
ATOM 2417 C C . THR A 1 306 ? -15.899 16.506 45.076 1.00 47.50 306 THR A C 1
ATOM 2419 O O . THR A 1 306 ? -15.782 15.291 45.252 1.00 47.50 306 THR A O 1
ATOM 2422 N N . PRO A 1 307 ? -14.819 17.312 45.068 1.00 42.09 307 PRO A N 1
ATOM 2423 C CA . PRO A 1 307 ? -13.467 16.797 45.297 1.00 42.09 307 PRO A CA 1
ATOM 2424 C C . PRO A 1 307 ? -13.294 16.115 46.664 1.00 42.09 307 PRO A C 1
ATOM 2426 O O . PRO A 1 307 ? -12.441 15.245 46.808 1.00 42.09 307 PRO A O 1
ATOM 2429 N N . ASP A 1 308 ? -14.121 16.490 47.645 1.00 44.97 308 ASP A N 1
ATOM 2430 C CA . ASP A 1 308 ? -13.990 16.058 49.039 1.00 44.97 308 ASP A CA 1
ATOM 2431 C C . ASP A 1 308 ? -15.123 15.125 49.508 1.00 44.97 308 ASP A C 1
ATOM 2433 O O . ASP A 1 308 ? -15.052 14.595 50.617 1.00 44.97 308 ASP A O 1
ATOM 2437 N N . ASP A 1 309 ? -16.201 14.955 48.730 1.00 44.88 309 ASP A N 1
ATOM 2438 C CA . ASP A 1 309 ? -17.413 14.268 49.194 1.00 44.88 309 ASP A CA 1
ATOM 2439 C C . ASP A 1 309 ? -18.270 13.711 48.040 1.00 44.88 309 ASP A C 1
ATOM 2441 O O . ASP A 1 309 ? -18.313 14.256 46.936 1.00 44.88 309 ASP A O 1
ATOM 2445 N N . VAL A 1 310 ? -19.016 12.639 48.313 1.00 40.72 310 VAL A N 1
ATOM 2446 C CA . VAL A 1 310 ? -20.050 12.098 47.419 1.00 40.72 310 VAL A CA 1
ATOM 2447 C C . VAL A 1 310 ? -21.359 12.070 48.195 1.00 40.72 310 VAL A C 1
ATOM 2449 O O . VAL A 1 310 ? -21.560 11.227 49.068 1.00 40.72 310 VAL A O 1
ATOM 2452 N N . LYS A 1 311 ? -22.274 12.989 47.874 1.00 47.19 311 LYS A N 1
ATOM 2453 C CA . LYS A 1 311 ? -23.578 13.086 48.541 1.00 47.19 311 LYS A CA 1
ATOM 2454 C C . LYS A 1 311 ? -24.683 12.533 47.666 1.00 47.19 311 LYS A C 1
ATOM 2456 O O . LYS A 1 311 ? -24.827 12.952 46.523 1.00 47.19 311 LYS A O 1
ATOM 2461 N N . LEU A 1 312 ? -25.504 11.658 48.235 1.00 38.97 312 LEU A N 1
ATOM 2462 C CA . LEU A 1 312 ? -26.808 11.336 47.671 1.00 38.97 312 LEU A CA 1
ATOM 2463 C C . LEU A 1 312 ? -27.740 12.547 47.867 1.00 38.97 312 LEU A C 1
ATOM 2465 O O . LEU A 1 312 ? -27.870 13.032 48.994 1.00 38.97 312 LEU A O 1
ATOM 2469 N N . ILE A 1 313 ? -28.333 13.045 46.784 1.00 48.12 313 ILE A N 1
ATOM 2470 C CA . ILE A 1 313 ? -29.317 14.135 46.741 1.00 48.12 313 ILE A CA 1
ATOM 2471 C C . ILE A 1 313 ? -30.710 13.559 46.485 1.00 48.12 313 ILE A C 1
ATOM 2473 O O . ILE A 1 313 ? -30.822 12.614 45.668 1.00 48.12 313 ILE A O 1
#

Foldseek 3Di:
DVVLLVVLVWPKAWDPPDDLVPDFFWTFIAGPNRRPEIKTKDKDFVVVVCVVPVLCVVVCVPPGIDIDIGGDPALRNVLNVLSVVLSCCVPVVHFDDDPSDHTDDSVRSSVSSVVSVVVNVVVVVVVVVVVVVVVVVVVLQVVLFVLCQVLVCLAQLFHFPGFDLQAWTWTATPVRDIATFRWKWWDAVPDIDTSNVLNVLVVVLVVLVVVVVVDDDDPVSVVVNVVSVVVNVVVVVVVVVVSVVVVVVSVPDDSYWYFPDWDQDPQRWIWTDIDRRVPTIMTGHGDDCPPPWDWRDGVPWTWTDGSVDIDTD

Mean predicted aligned error: 14.1 Å

Sequence (313 aa):
MQNVIDTLGYDLKLDSEFEIRNFEGFLPCVLNGYPDIGFEFYCENAETVIKDDPSFKDLMNAKDTCISLTWGGSFKDYAAVLIICCALAKSADAVISYEGEAPETLDNLLDAVDDAIHRAEKVEEENSKKQQVLANVKAGHESVEKILQEKLSALAGAEITHVNLFGNLMLRFSNEQHLIAKAYKLIIPGQTIDVASYAKIRSKQIDILTQYSEAEINVELEAELEQLNNQLDQAMEDDESNNEKIKSEIESWPEKVTVKQASLLENNVLKIVLSELDKTYFELHTFDSMLSDITLGFERLQFKITPDDVKLI

Nearest PDB structures (foldseek):
  7lv3-assembly1_A  TM=2.738E-01  e=4.541E+00  Homo sapiens

Secondary structure (DSSP, 8-state):
-HHHHHHHT--EEE-TT--TTT--EEEEEEETTEEEEEEEEEEEEHHHHHHH-GGGHHHHTT--EEEEEEE-S-HHHHHHHHHHHHHHHHHH-PPB-STTPSPBPHHHHHHHHHHHHHHHHHHHHHHHHHHHHHHHHHHHHHHHHHHHHHHHHHHHTS-EEEEE-SSSEEEEETTS-EEEEEEEEEEETTEEEETHHHHHHHHHHHHHHHHHHHSS--HHHHHHHHHHHHHHHHHHHHHHHHHHHHHHHHHHS-S---EEEEEEETTTEEEEEESSSTT-EEEEEE--S----EEEEETTEEEEE-SS-EEE-

pLDDT: mean 71.76, std 20.64, range [30.45, 98.69]